Protein AF-A0A651GUP8-F1 (afdb_monomer_lite)

Sequence (307 aa):
GYVTTAQAAEVGVSRQQLSYLARTGSLQRVAQGIYRLHRFPAQRFEDVIVACLWAGDDAVASHDTALAVYDLTDAMPAVIHVSTPRHFRGQRRGIVVHTAPLGDGERTERAGVPVTTVERTITDVLARSGEELARSAAEQALAQGLVTRPRQTAPQHHPPRRDHPRQQLRHRPDPALTERCPVTTHLPDPERCPATSQPGRQAERCPASHHLASPARELRAIEDAVYDERRVQDAVLALMHLNAHADRFGWRAWKTFPWEATDGLYERGLIDDPRSKAKSVALTDEGARLAEQLFTELFEVGDAGTD

Radius of gyration: 30.64 Å; chains: 1; bounding box: 94×65×74 Å

pLDDT: mean 73.25, std 24.08, range [24.31, 96.69]

Foldseek 3Di:
DKDFQVNCVVVPHHPVNVVVCCVVQCWPCPDVRMIDGNPDDDFPPVVLQVLQVVQHPQKAFAAPRLCVLVVLDPDDDQATEIEHCDDGDDDD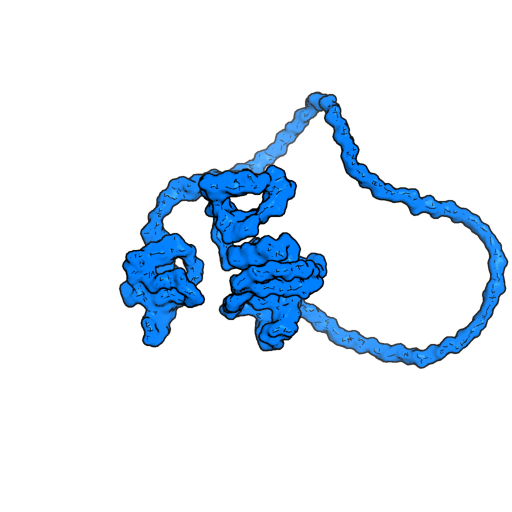PRYDYHHDHDDPQQWDAGRNGTHGQLVRRLVVNCVPVHDVSSVSSVVVCCVVVSDPPPPCPDPPPDDDDDDDDDDDDDDDDDDDDDDDDDDDDDDDDDDDDDDDDDDDDDDDDDDDDPDPPPVVVVVVVVVPDPDDLVVLLLVVLLVQLVQWDQDPVAIKGFPPDDPSSVVVCVVVVQWPDSPDPDRIIHGDPVSNVSNNVSNCVPPPDDPPDPD

Structure (mmCIF, N/CA/C/O backbone):
data_AF-A0A651GUP8-F1
#
_entry.id   AF-A0A651GUP8-F1
#
loop_
_atom_site.group_PDB
_atom_site.id
_atom_site.type_symbol
_atom_site.label_atom_id
_atom_site.label_alt_id
_atom_site.label_comp_id
_atom_site.label_asym_id
_atom_site.label_entity_id
_atom_site.label_seq_id
_atom_site.pdbx_PDB_ins_code
_atom_site.Cartn_x
_atom_site.Cartn_y
_atom_site.Cartn_z
_atom_site.occupancy
_atom_site.B_iso_or_equiv
_atom_site.auth_seq_id
_atom_site.auth_comp_id
_atom_site.auth_asym_id
_atom_site.auth_atom_id
_atom_site.pdbx_PDB_model_num
ATOM 1 N N . GLY A 1 1 ? -6.272 6.104 6.530 1.00 86.06 1 GLY A N 1
ATOM 2 C CA . GLY A 1 1 ? -7.410 5.752 7.405 1.00 86.06 1 GLY A CA 1
ATOM 3 C C . GLY A 1 1 ? -7.183 4.522 8.268 1.00 86.06 1 GLY A C 1
ATOM 4 O O . GLY A 1 1 ? -8.153 3.833 8.565 1.00 86.06 1 GLY A O 1
ATOM 5 N N . TYR A 1 2 ? -5.948 4.254 8.697 1.00 89.81 2 TYR A N 1
ATOM 6 C CA . TYR A 1 2 ? -5.607 3.131 9.572 1.00 89.81 2 TYR A CA 1
ATOM 7 C C . TYR A 1 2 ? -5.000 3.669 10.862 1.00 89.81 2 TYR A C 1
ATOM 9 O O . TYR A 1 2 ? -4.374 4.725 10.840 1.00 89.81 2 TYR A O 1
ATOM 17 N N . VAL A 1 3 ? -5.211 2.963 11.967 1.00 91.06 3 VAL A N 1
ATOM 18 C CA . VAL A 1 3 ? -4.666 3.326 13.275 1.00 91.06 3 VAL A CA 1
ATOM 19 C C . VAL A 1 3 ? -4.262 2.071 14.038 1.00 91.06 3 VAL A C 1
ATOM 21 O O . VAL A 1 3 ? -5.016 1.090 14.099 1.00 91.06 3 VAL A O 1
ATOM 24 N N . THR A 1 4 ? -3.064 2.086 14.617 1.00 92.56 4 THR A N 1
ATOM 25 C CA . THR A 1 4 ? -2.602 1.017 15.507 1.00 92.56 4 THR A CA 1
ATOM 26 C C . THR A 1 4 ? -3.001 1.294 16.953 1.00 92.56 4 THR A C 1
ATOM 28 O O . THR A 1 4 ? -3.281 2.424 17.350 1.00 92.56 4 THR A O 1
ATOM 31 N N . THR A 1 5 ? -3.003 0.263 17.800 1.00 92.44 5 THR A N 1
ATOM 32 C CA . THR A 1 5 ? -3.202 0.467 19.244 1.00 92.44 5 THR A CA 1
ATOM 33 C C . THR A 1 5 ? -2.108 1.312 19.890 1.00 92.44 5 THR A C 1
ATOM 35 O O . THR A 1 5 ? -2.370 1.890 20.938 1.00 92.44 5 THR A O 1
ATOM 38 N N . ALA A 1 6 ? -0.900 1.337 19.315 1.00 90.00 6 ALA A N 1
ATOM 39 C CA . ALA A 1 6 ? 0.204 2.153 19.814 1.00 90.00 6 ALA A CA 1
ATOM 40 C C . ALA A 1 6 ? -0.043 3.631 19.481 1.00 90.00 6 ALA A C 1
ATOM 42 O O . ALA A 1 6 ? -0.153 4.439 20.395 1.00 90.00 6 ALA A O 1
ATOM 43 N N . GLN A 1 7 ? -0.313 3.933 18.208 1.00 90.69 7 GLN A N 1
ATOM 44 C CA . GLN A 1 7 ? -0.666 5.277 17.734 1.00 90.69 7 GLN A CA 1
ATOM 45 C C . GLN A 1 7 ? -1.892 5.849 18.461 1.00 90.69 7 GLN A C 1
ATOM 47 O O . GLN A 1 7 ? -1.918 7.009 18.856 1.00 90.69 7 GLN A O 1
ATOM 52 N N . ALA A 1 8 ? -2.918 5.026 18.693 1.00 92.44 8 ALA A N 1
ATOM 53 C CA . ALA A 1 8 ? -4.086 5.440 19.465 1.00 92.44 8 ALA A CA 1
ATOM 54 C C . ALA A 1 8 ? -3.730 5.786 20.922 1.00 92.44 8 ALA A C 1
ATOM 56 O O . ALA A 1 8 ? -4.244 6.762 21.466 1.00 92.44 8 ALA A O 1
ATOM 57 N N . ALA A 1 9 ? -2.845 5.008 21.550 1.00 92.88 9 ALA A N 1
ATOM 58 C CA . ALA A 1 9 ? -2.426 5.249 22.925 1.00 92.88 9 ALA A CA 1
ATOM 59 C C . ALA A 1 9 ? -1.608 6.543 23.064 1.00 92.88 9 ALA A C 1
ATOM 61 O O . ALA A 1 9 ? -1.780 7.246 24.057 1.00 92.88 9 ALA A O 1
ATOM 62 N N . GLU A 1 10 ? -0.786 6.887 22.069 1.00 92.44 10 GLU A N 1
ATOM 63 C CA . GLU A 1 10 ? -0.016 8.142 22.029 1.00 92.44 10 GLU A CA 1
ATOM 64 C C . GLU A 1 10 ? -0.912 9.385 22.081 1.00 92.44 10 GLU A C 1
ATOM 66 O O . GLU A 1 10 ? -0.545 10.390 22.685 1.00 92.44 10 GLU A O 1
ATOM 71 N N . VAL A 1 11 ? -2.123 9.299 21.522 1.00 92.56 11 VAL A N 1
ATOM 72 C CA . VAL A 1 11 ? -3.127 10.375 21.559 1.00 92.56 11 VAL A CA 1
ATOM 73 C C . VAL A 1 11 ? -4.179 10.191 22.664 1.00 92.56 11 VAL A C 1
ATOM 75 O O . VAL A 1 11 ? -5.214 10.854 22.661 1.00 92.56 11 VAL A O 1
ATOM 78 N N . GLY A 1 12 ? -3.941 9.287 23.619 1.00 92.50 12 GLY A N 1
ATOM 79 C CA . GLY A 1 12 ? -4.805 9.077 24.786 1.00 92.50 12 GLY A CA 1
ATOM 80 C C . GLY A 1 12 ? -6.049 8.213 24.542 1.00 92.50 12 GLY A C 1
ATOM 81 O O . GLY A 1 12 ? -6.922 8.137 25.408 1.00 92.50 12 GLY A O 1
ATOM 82 N N . VAL A 1 13 ? -6.150 7.531 23.398 1.00 93.44 13 VAL A N 1
ATOM 83 C CA . VAL A 1 13 ? -7.248 6.604 23.094 1.00 93.44 13 VAL A CA 1
ATOM 84 C C . VAL A 1 13 ? -6.893 5.196 23.572 1.00 93.44 13 VAL A C 1
ATOM 86 O O . VAL A 1 13 ? -6.002 4.520 23.058 1.00 93.44 13 VAL A O 1
ATOM 89 N N . SER A 1 14 ? -7.635 4.719 24.567 1.00 93.00 14 SER A N 1
ATOM 90 C CA . SER A 1 14 ? -7.429 3.406 25.176 1.00 93.00 14 SER A CA 1
ATOM 91 C C . SER A 1 14 ? -7.870 2.244 24.275 1.00 93.00 14 SER A C 1
ATOM 93 O O . SER A 1 14 ? -8.740 2.361 23.407 1.00 93.00 14 SER A O 1
ATOM 95 N N . ARG A 1 15 ? -7.345 1.043 24.558 1.00 91.19 15 ARG A N 1
ATOM 96 C CA . ARG A 1 15 ? -7.780 -0.200 23.893 1.00 91.19 15 ARG A CA 1
ATOM 97 C C . ARG A 1 15 ? -9.270 -0.498 24.099 1.00 91.19 15 ARG A C 1
ATOM 99 O O . ARG A 1 15 ? -9.900 -1.043 23.197 1.00 91.19 15 ARG A O 1
ATOM 106 N N . GLN A 1 16 ? -9.833 -0.137 25.257 1.00 92.44 16 GLN A N 1
ATOM 107 C CA . GLN A 1 16 ? -11.270 -0.275 25.516 1.00 92.44 16 GLN A CA 1
ATOM 108 C C . GLN A 1 16 ? -12.088 0.640 24.603 1.00 92.44 16 GLN A C 1
ATOM 110 O O . GLN A 1 16 ? -13.071 0.182 24.026 1.00 92.44 16 GLN A O 1
ATOM 115 N N . GLN A 1 17 ? -11.657 1.890 24.404 1.00 92.62 17 GLN A N 1
ATOM 116 C CA . GLN A 1 17 ? -12.309 2.810 23.469 1.00 92.62 17 GLN A CA 1
ATOM 117 C C . GLN A 1 17 ? -12.218 2.309 22.025 1.00 92.62 17 GLN A C 1
ATOM 119 O O . GLN A 1 17 ? -13.231 2.301 21.336 1.00 92.62 17 GLN A O 1
ATOM 124 N N . LEU A 1 18 ? -11.061 1.807 21.577 1.00 92.56 18 LEU A N 1
ATOM 125 C CA . LEU A 1 18 ? -10.939 1.198 20.243 1.00 92.56 18 LEU A CA 1
ATOM 126 C C . LEU A 1 18 ? -11.880 0.002 20.064 1.00 92.56 18 LEU A C 1
ATOM 128 O O . LEU A 1 18 ? -12.539 -0.123 19.035 1.00 92.56 18 LEU A O 1
ATOM 132 N N . SER A 1 19 ? -11.971 -0.869 21.072 1.00 90.38 19 SER A N 1
ATOM 133 C CA . SER A 1 19 ? -12.880 -2.017 21.044 1.00 90.38 19 SER A CA 1
ATOM 134 C C . SER A 1 19 ? -14.347 -1.584 21.029 1.00 90.38 19 SER A C 1
ATOM 136 O O . SER A 1 19 ? -15.142 -2.160 20.288 1.00 90.38 19 SER A O 1
ATOM 138 N N . TYR A 1 20 ? -14.697 -0.552 21.802 1.00 91.12 20 TYR A N 1
ATOM 139 C CA . TYR A 1 20 ? -16.021 0.057 21.786 1.00 91.12 20 TYR A CA 1
ATOM 140 C C . TYR A 1 20 ? -16.357 0.608 20.396 1.00 91.12 20 TYR A C 1
ATOM 142 O O . TYR A 1 20 ? -17.367 0.209 19.829 1.00 91.12 20 TYR A O 1
ATOM 150 N N . LEU A 1 21 ? -15.476 1.431 19.818 1.00 89.62 21 LEU A N 1
ATOM 151 C CA . LEU A 1 21 ? -15.647 2.034 18.493 1.00 89.62 21 LEU A CA 1
ATOM 152 C C . LEU A 1 21 ? -15.722 0.990 17.374 1.00 89.62 21 LEU A C 1
ATOM 154 O O . LEU A 1 21 ? -16.446 1.181 16.399 1.00 89.62 21 LEU A O 1
ATOM 158 N N . ALA A 1 22 ? -14.998 -0.123 17.515 1.00 90.44 22 ALA A N 1
ATOM 159 C CA . ALA A 1 22 ? -15.090 -1.239 16.584 1.00 90.44 22 ALA A CA 1
ATOM 160 C C . ALA A 1 22 ? -16.440 -1.962 16.686 1.00 90.44 22 ALA A C 1
ATOM 162 O O . ALA A 1 22 ? -17.045 -2.309 15.677 1.00 90.44 22 ALA A O 1
ATOM 163 N N . ARG A 1 23 ? -16.945 -2.154 17.909 1.00 90.19 23 ARG A N 1
ATOM 164 C CA . ARG A 1 23 ? -18.252 -2.776 18.154 1.00 90.19 23 ARG A CA 1
ATOM 165 C C . ARG A 1 23 ? -19.419 -1.889 17.712 1.00 90.19 23 ARG A C 1
ATOM 167 O O . ARG A 1 23 ? -20.443 -2.422 17.304 1.00 90.19 23 ARG A O 1
ATOM 174 N N . THR A 1 24 ? -19.283 -0.565 17.791 1.00 88.44 24 THR A N 1
ATOM 175 C CA . THR A 1 24 ? -20.298 0.397 17.324 1.00 88.44 24 THR A CA 1
ATOM 176 C C . THR A 1 24 ? -20.182 0.731 15.834 1.00 88.44 24 THR A C 1
ATOM 178 O O . THR A 1 24 ? -20.939 1.566 15.350 1.00 88.44 24 THR A O 1
ATOM 181 N N . GLY A 1 25 ? -19.243 0.116 15.103 1.00 83.75 25 GLY A N 1
ATOM 182 C CA . GLY A 1 25 ? -19.098 0.270 13.650 1.00 83.75 25 GLY A CA 1
ATOM 183 C C . GLY A 1 25 ? -18.370 1.537 13.189 1.00 83.75 25 GLY A C 1
ATOM 184 O O . GLY A 1 25 ? -18.200 1.747 11.993 1.00 83.75 25 GLY A O 1
ATOM 185 N N . SER A 1 26 ? -17.890 2.381 14.107 1.00 87.69 26 SER A N 1
ATOM 186 C CA . SER A 1 26 ? -17.068 3.552 13.759 1.00 87.69 26 SER A CA 1
ATOM 187 C C . SER A 1 26 ? -15.672 3.144 13.270 1.00 87.69 26 SER A C 1
ATOM 189 O O . SER A 1 26 ? -15.069 3.823 12.436 1.00 87.69 26 SER A O 1
ATOM 191 N N . LEU A 1 27 ? -15.167 2.020 13.784 1.00 90.19 27 LEU A N 1
ATOM 192 C CA . LEU A 1 27 ? -13.931 1.379 13.351 1.00 90.19 27 LEU A CA 1
ATOM 193 C C . LEU A 1 27 ? -14.206 -0.046 12.869 1.00 90.19 27 LEU A C 1
ATOM 195 O O . LEU A 1 27 ? -15.118 -0.719 13.333 1.00 90.19 27 LEU A O 1
ATOM 199 N N . GLN A 1 28 ? -13.343 -0.542 11.995 1.00 89.44 28 GLN A N 1
ATOM 200 C CA . GLN A 1 28 ? -13.280 -1.942 11.607 1.00 89.44 28 GLN A CA 1
ATOM 201 C C . GLN A 1 28 ? -11.953 -2.523 12.086 1.00 89.44 28 GLN A C 1
ATOM 203 O O . GLN A 1 28 ? -10.889 -1.963 11.829 1.00 89.44 28 GLN A O 1
ATOM 208 N N . ARG A 1 29 ? -11.981 -3.663 12.779 1.00 89.12 29 ARG A N 1
ATOM 209 C CA . ARG A 1 29 ? -10.752 -4.364 13.169 1.00 89.12 29 ARG A CA 1
ATOM 210 C C . ARG A 1 29 ? -10.234 -5.181 11.984 1.00 89.12 29 ARG A C 1
ATOM 212 O O . ARG A 1 29 ? -10.871 -6.156 11.602 1.00 89.12 29 ARG A O 1
ATOM 219 N N . VAL A 1 30 ? -9.080 -4.802 11.433 1.00 87.75 30 VAL A N 1
ATOM 220 C CA . VAL A 1 30 ? -8.502 -5.432 10.225 1.00 87.75 30 VAL A CA 1
ATOM 221 C C . VAL A 1 30 ? -7.460 -6.490 10.578 1.00 87.75 30 VAL A C 1
ATOM 223 O O . VAL A 1 30 ? -7.364 -7.531 9.933 1.00 87.75 30 VAL A O 1
ATOM 226 N N . ALA A 1 31 ? -6.691 -6.256 11.640 1.00 85.00 31 ALA A N 1
ATOM 227 C CA . ALA A 1 31 ? -5.749 -7.227 12.179 1.00 85.00 31 ALA A CA 1
ATOM 228 C C . ALA A 1 31 ? -5.592 -7.036 13.692 1.00 85.00 31 ALA A C 1
ATOM 230 O O . ALA A 1 31 ? -6.217 -6.167 14.309 1.00 85.00 31 ALA A O 1
ATOM 231 N N . GLN A 1 32 ? -4.760 -7.864 14.322 1.00 84.25 32 GLN A N 1
ATOM 232 C CA . GLN A 1 32 ? -4.445 -7.687 15.733 1.00 84.25 32 GLN A CA 1
ATOM 233 C C . GLN A 1 32 ? -3.781 -6.329 15.962 1.00 84.25 32 GLN A C 1
ATOM 235 O O . GLN A 1 32 ? -2.689 -6.075 15.473 1.00 84.25 32 GLN A O 1
ATOM 240 N N . GLY A 1 33 ? -4.465 -5.471 16.718 1.00 86.94 33 GLY A N 1
ATOM 241 C CA . GLY A 1 33 ? -3.969 -4.142 17.058 1.00 86.94 33 GLY A CA 1
ATOM 242 C C . GLY A 1 33 ? -4.065 -3.111 15.932 1.00 86.94 33 GLY A C 1
ATOM 243 O O . GLY A 1 33 ? -3.571 -2.009 16.130 1.00 86.94 33 GLY A O 1
ATOM 244 N N . ILE A 1 34 ? -4.707 -3.435 14.801 1.00 91.75 34 ILE A N 1
ATOM 245 C CA . ILE A 1 34 ? -4.852 -2.544 13.640 1.00 91.75 34 ILE A CA 1
ATOM 246 C C . ILE A 1 34 ? -6.335 -2.346 13.334 1.00 91.75 34 ILE A C 1
ATOM 248 O O . ILE A 1 34 ? -7.079 -3.313 13.124 1.00 91.75 34 ILE A O 1
ATOM 252 N N . TYR A 1 35 ? -6.744 -1.084 13.275 1.00 91.69 35 TYR A N 1
ATOM 253 C CA . TYR A 1 35 ? -8.111 -0.665 13.002 1.00 91.69 35 TYR A CA 1
ATOM 254 C C . TYR A 1 35 ? -8.156 0.230 11.765 1.00 91.69 35 TYR A C 1
ATOM 256 O O . TYR A 1 35 ? -7.241 1.013 11.520 1.00 91.69 35 TYR A O 1
ATOM 264 N N . ARG A 1 36 ? -9.237 0.119 10.998 1.00 89.94 36 ARG A N 1
ATOM 265 C CA . ARG A 1 36 ? -9.570 0.972 9.858 1.00 89.94 36 ARG A CA 1
ATOM 266 C C . ARG A 1 36 ? -10.732 1.874 10.243 1.00 89.94 36 ARG A C 1
ATOM 268 O O . ARG A 1 36 ? -11.694 1.416 10.856 1.00 89.94 36 ARG A O 1
ATOM 275 N N . LEU A 1 37 ? -10.646 3.147 9.887 1.00 87.12 37 LEU A N 1
ATOM 276 C CA . LEU A 1 37 ? -11.765 4.080 9.994 1.00 87.12 37 LEU A CA 1
ATOM 277 C C . LEU A 1 37 ? -12.819 3.700 8.953 1.00 87.12 37 LEU A C 1
ATOM 279 O O . LEU A 1 37 ? -12.518 3.692 7.764 1.00 87.12 37 LEU A O 1
ATOM 283 N N . HIS A 1 38 ? -14.040 3.389 9.394 1.00 78.31 38 HIS A N 1
ATOM 284 C CA . HIS A 1 38 ? -15.074 2.836 8.512 1.00 78.31 38 HIS A CA 1
ATOM 285 C C . HIS A 1 38 ? -15.435 3.774 7.344 1.00 78.31 38 HIS A C 1
ATOM 287 O O . HIS A 1 38 ? -15.667 3.310 6.236 1.00 78.31 38 HIS A O 1
ATOM 293 N N . ARG A 1 39 ? -15.412 5.096 7.573 1.00 76.25 39 ARG A N 1
ATOM 294 C CA . ARG A 1 39 ? -15.759 6.132 6.580 1.00 76.25 39 ARG A CA 1
ATOM 295 C C . ARG A 1 39 ? -14.560 6.709 5.817 1.00 76.25 39 ARG A C 1
ATOM 297 O O . ARG A 1 39 ? -14.662 7.789 5.243 1.00 76.25 39 ARG A O 1
ATOM 304 N N . PHE A 1 40 ? -13.401 6.056 5.861 1.00 76.25 40 PHE A N 1
ATOM 305 C CA . PHE A 1 40 ? -12.219 6.539 5.150 1.00 76.25 40 PHE A CA 1
ATOM 306 C C . PHE A 1 40 ? -12.144 5.903 3.750 1.00 76.25 40 PHE A C 1
ATOM 308 O O . PHE A 1 40 ? -12.300 4.684 3.663 1.00 76.25 40 PHE A O 1
ATOM 315 N N . PRO A 1 41 ? -11.893 6.676 2.671 1.00 73.25 41 PRO A N 1
ATOM 316 C CA . PRO A 1 41 ? -11.855 6.141 1.311 1.00 73.25 41 PRO A CA 1
ATOM 317 C C . PRO A 1 41 ? -10.871 4.978 1.157 1.00 73.25 41 PRO A C 1
ATOM 319 O O . PRO A 1 41 ? -9.782 4.999 1.742 1.00 73.25 41 PRO A O 1
ATOM 322 N N . ALA A 1 42 ? -11.246 3.986 0.346 1.00 70.19 42 ALA A N 1
ATOM 323 C CA . ALA A 1 42 ? -10.358 2.884 -0.000 1.00 70.19 42 ALA A CA 1
ATOM 324 C C . ALA A 1 42 ? -9.098 3.410 -0.707 1.00 70.19 42 ALA A C 1
ATOM 326 O O . ALA A 1 42 ? -9.161 4.337 -1.515 1.00 70.19 42 ALA A O 1
ATOM 327 N N . GLN A 1 43 ? -7.949 2.814 -0.391 1.00 70.88 43 GLN A N 1
ATOM 328 C CA . GLN A 1 43 ? -6.667 3.145 -1.012 1.00 70.88 43 GLN A CA 1
ATOM 329 C C . GLN A 1 43 ? -6.158 1.967 -1.853 1.00 70.88 43 GLN A C 1
ATOM 331 O O . GLN A 1 43 ? -6.431 0.810 -1.551 1.00 70.88 43 GLN A O 1
ATOM 336 N N . ARG A 1 44 ? -5.383 2.248 -2.908 1.00 69.50 44 ARG A N 1
ATOM 337 C CA . ARG A 1 44 ? -4.875 1.218 -3.838 1.00 69.50 44 ARG A CA 1
ATOM 338 C C . ARG A 1 44 ? -4.000 0.152 -3.156 1.00 69.50 44 ARG A C 1
ATOM 340 O O . ARG A 1 44 ? -3.948 -0.974 -3.631 1.00 69.50 44 ARG A O 1
ATOM 347 N N . PHE A 1 45 ? -3.343 0.501 -2.049 1.00 81.69 45 PHE A N 1
ATOM 348 C CA . PHE A 1 45 ? -2.334 -0.323 -1.371 1.00 81.69 45 PHE A CA 1
ATOM 349 C C . PHE A 1 45 ? -2.670 -0.571 0.112 1.00 81.69 45 PHE A C 1
ATOM 351 O O . PHE A 1 45 ? -1.796 -0.535 0.980 1.00 81.69 45 PHE A O 1
ATOM 358 N N . GLU A 1 46 ? -3.952 -0.776 0.437 1.00 84.69 46 GLU A N 1
ATOM 359 C CA . GLU A 1 46 ? -4.406 -1.005 1.820 1.00 84.69 46 GLU A CA 1
ATOM 360 C C . GLU A 1 46 ? -3.732 -2.210 2.489 1.00 84.69 46 GLU A C 1
ATOM 362 O O . GLU A 1 46 ? -3.363 -2.155 3.662 1.00 84.69 46 GLU A O 1
ATOM 367 N N . ASP A 1 47 ? -3.533 -3.290 1.743 1.00 85.25 47 ASP A N 1
ATOM 368 C CA . ASP A 1 47 ? -2.841 -4.494 2.193 1.00 85.25 47 ASP A CA 1
ATOM 369 C C . ASP A 1 47 ? -1.365 -4.230 2.526 1.00 85.25 47 ASP A C 1
ATOM 371 O O . ASP A 1 47 ? -0.874 -4.713 3.551 1.00 85.25 47 ASP A O 1
ATOM 375 N N . VAL A 1 48 ? -0.683 -3.406 1.726 1.00 89.81 48 VAL A N 1
ATOM 376 C CA . VAL A 1 48 ? 0.697 -2.962 1.974 1.00 89.81 48 VAL A CA 1
ATOM 377 C C . VAL A 1 48 ? 0.777 -2.084 3.224 1.00 89.81 48 VAL A C 1
ATOM 379 O O . VAL A 1 48 ? 1.656 -2.291 4.061 1.00 89.81 48 VAL A O 1
ATOM 382 N N . ILE A 1 49 ? -0.164 -1.152 3.407 1.00 90.62 49 ILE A N 1
ATOM 383 C CA . ILE A 1 49 ? -0.239 -0.307 4.612 1.00 90.62 49 ILE A CA 1
ATOM 384 C C . ILE A 1 49 ? -0.424 -1.180 5.853 1.00 90.62 49 ILE A C 1
ATOM 386 O O . ILE A 1 49 ? 0.317 -1.055 6.828 1.00 90.62 49 ILE A O 1
ATOM 390 N N . VAL A 1 50 ? -1.375 -2.116 5.811 1.00 90.19 50 VAL A N 1
ATOM 391 C CA . VAL A 1 50 ? -1.620 -3.057 6.911 1.00 90.19 50 VAL A CA 1
ATOM 392 C C . VAL A 1 50 ? -0.392 -3.928 7.181 1.00 90.19 50 VAL A C 1
ATOM 394 O O . VAL A 1 50 ? -0.113 -4.226 8.343 1.00 90.19 50 VAL A O 1
ATOM 397 N N . ALA A 1 51 ? 0.350 -4.335 6.148 1.00 90.75 51 ALA A N 1
ATOM 398 C CA . ALA A 1 51 ? 1.582 -5.102 6.297 1.00 90.75 51 ALA A CA 1
ATOM 399 C C . ALA A 1 51 ? 2.694 -4.296 6.986 1.00 90.75 51 ALA A C 1
ATOM 401 O O . ALA A 1 51 ? 3.338 -4.828 7.891 1.00 90.75 51 ALA A O 1
ATOM 402 N N . CYS A 1 52 ? 2.876 -3.025 6.617 1.00 93.44 52 CYS A N 1
ATOM 403 C CA . CYS A 1 52 ? 3.840 -2.136 7.269 1.00 93.44 52 CYS A CA 1
ATOM 404 C C . CYS A 1 52 ? 3.464 -1.920 8.740 1.00 93.44 52 CYS A C 1
ATOM 406 O O . CYS A 1 52 ? 4.253 -2.234 9.623 1.00 93.44 52 CYS A O 1
ATOM 408 N N . LEU A 1 53 ? 2.213 -1.538 9.025 1.00 92.06 53 LEU A N 1
ATOM 409 C CA . LEU A 1 53 ? 1.730 -1.346 10.400 1.00 92.06 53 LEU A CA 1
ATOM 410 C C . LEU A 1 53 ? 1.826 -2.619 11.257 1.00 92.06 53 LEU A C 1
ATOM 412 O O . LEU A 1 53 ? 2.045 -2.548 12.464 1.00 92.06 53 LEU A O 1
ATOM 416 N N . TRP A 1 54 ? 1.658 -3.796 10.649 1.00 91.56 54 TRP A N 1
ATOM 417 C CA . TRP A 1 54 ? 1.840 -5.077 11.331 1.00 91.56 54 TRP A CA 1
ATOM 418 C C . TRP A 1 54 ? 3.310 -5.370 11.658 1.00 91.56 54 TRP A C 1
ATOM 420 O O . TRP A 1 54 ? 3.592 -5.944 12.711 1.00 91.56 54 TRP A O 1
ATOM 430 N N . ALA A 1 55 ? 4.233 -4.989 10.772 1.00 90.69 55 ALA A N 1
ATOM 431 C CA . ALA A 1 55 ? 5.671 -5.147 10.975 1.00 90.69 55 ALA A CA 1
ATOM 432 C C . ALA A 1 55 ? 6.258 -4.103 11.950 1.00 90.69 55 ALA A C 1
ATOM 434 O O . ALA A 1 55 ? 7.299 -4.355 12.558 1.00 90.69 55 ALA A O 1
ATOM 435 N N . GLY A 1 56 ? 5.568 -2.975 12.144 1.00 89.44 56 GLY A N 1
ATOM 436 C CA . GLY A 1 56 ? 5.877 -1.933 13.126 1.00 89.44 56 GLY A CA 1
ATOM 437 C C . GLY A 1 56 ? 5.885 -0.533 12.511 1.00 89.44 56 GLY A C 1
ATOM 438 O O . GLY A 1 56 ? 5.937 -0.385 11.295 1.00 89.44 56 GLY A O 1
ATOM 439 N N . ASP A 1 57 ? 5.871 0.506 13.348 1.00 85.44 57 ASP A N 1
ATOM 440 C CA . ASP A 1 57 ? 5.799 1.903 12.879 1.00 85.44 57 ASP A CA 1
ATOM 441 C C . ASP A 1 57 ? 7.043 2.341 12.073 1.00 85.44 57 ASP A C 1
ATOM 443 O O . ASP A 1 57 ? 6.980 3.254 11.252 1.00 85.44 57 ASP A O 1
ATOM 447 N N . ASP A 1 58 ? 8.171 1.644 12.249 1.00 89.31 58 ASP A N 1
ATOM 448 C CA . ASP A 1 58 ? 9.400 1.865 11.478 1.00 89.31 58 ASP A CA 1
ATOM 449 C C . ASP A 1 58 ? 9.489 1.065 10.169 1.00 89.31 58 ASP A C 1
ATOM 451 O O . ASP A 1 58 ? 10.477 1.172 9.436 1.00 89.31 58 ASP A O 1
ATOM 455 N N . ALA A 1 59 ? 8.488 0.239 9.874 1.00 93.94 59 ALA A N 1
ATOM 456 C CA . ALA A 1 59 ? 8.499 -0.629 8.713 1.00 93.94 59 ALA A CA 1
ATOM 457 C C . ALA A 1 59 ? 8.043 0.109 7.446 1.00 93.94 59 ALA A C 1
ATOM 459 O O . ALA A 1 59 ? 7.123 0.927 7.471 1.00 93.94 59 ALA A O 1
ATOM 460 N N . VAL A 1 60 ? 8.680 -0.207 6.321 1.00 96.38 60 VAL A N 1
ATOM 461 C CA . VAL A 1 60 ? 8.411 0.414 5.017 1.00 96.38 60 VAL A CA 1
ATOM 462 C C . VAL A 1 60 ? 8.247 -0.648 3.937 1.00 96.38 60 VAL A C 1
ATOM 464 O O . VAL A 1 60 ? 8.931 -1.671 3.955 1.00 96.38 60 VAL A O 1
ATOM 467 N N . ALA A 1 61 ? 7.370 -0.407 2.970 1.00 96.00 61 ALA A N 1
ATOM 468 C CA . ALA A 1 61 ? 7.293 -1.202 1.754 1.00 96.00 61 ALA A CA 1
ATOM 469 C C . ALA A 1 61 ? 8.626 -1.120 0.995 1.00 96.00 61 ALA A C 1
ATOM 471 O O . ALA A 1 61 ? 9.214 -0.043 0.884 1.00 96.00 61 ALA A O 1
ATOM 472 N N . SER A 1 62 ? 9.114 -2.251 0.491 1.00 95.69 62 SER A N 1
ATOM 473 C CA . SER A 1 62 ? 10.425 -2.335 -0.165 1.00 95.69 62 SER A CA 1
ATOM 474 C C . SER A 1 62 ? 10.430 -3.324 -1.331 1.00 95.69 62 SER A C 1
ATOM 476 O O . SER A 1 62 ? 9.431 -3.999 -1.593 1.00 95.69 62 SER A O 1
ATOM 478 N N . HIS A 1 63 ? 11.561 -3.418 -2.038 1.00 95.00 63 HIS A N 1
ATOM 479 C CA . HIS A 1 63 ? 11.770 -4.348 -3.154 1.00 95.00 63 HIS A CA 1
ATOM 480 C C . HIS A 1 63 ? 10.651 -4.257 -4.217 1.00 95.00 63 HIS A C 1
ATOM 482 O O . HIS A 1 63 ? 10.198 -3.170 -4.571 1.00 95.00 63 HIS A O 1
ATOM 488 N N . ASP A 1 64 ? 10.170 -5.404 -4.703 1.00 91.81 64 ASP A N 1
ATOM 489 C CA . ASP A 1 64 ? 9.145 -5.520 -5.741 1.00 91.81 64 ASP A CA 1
ATOM 490 C C . ASP A 1 64 ? 7.820 -4.841 -5.337 1.00 91.81 64 ASP A C 1
ATOM 492 O O . ASP A 1 64 ? 7.099 -4.321 -6.185 1.00 91.81 64 ASP A O 1
ATOM 496 N N . THR A 1 65 ? 7.502 -4.792 -4.037 1.00 93.69 65 THR A N 1
ATOM 497 C CA . THR A 1 65 ? 6.321 -4.071 -3.533 1.00 93.69 65 THR A CA 1
ATOM 498 C C . THR A 1 65 ? 6.494 -2.565 -3.653 1.00 93.69 65 THR A C 1
ATOM 500 O O . THR A 1 65 ? 5.562 -1.887 -4.072 1.00 93.69 65 THR A O 1
ATOM 503 N N . ALA A 1 66 ? 7.679 -2.037 -3.347 1.00 95.19 66 ALA A N 1
ATOM 504 C CA . ALA A 1 66 ? 7.957 -0.621 -3.557 1.00 95.19 66 ALA A CA 1
ATOM 505 C C . ALA A 1 66 ? 7.931 -0.254 -5.049 1.00 95.19 66 ALA A C 1
ATOM 507 O O . ALA A 1 66 ? 7.373 0.785 -5.393 1.00 95.19 66 ALA A O 1
ATOM 508 N N . LEU A 1 67 ? 8.420 -1.123 -5.946 1.00 93.25 67 LEU A N 1
ATOM 509 C CA . LEU A 1 67 ? 8.272 -0.905 -7.393 1.00 93.25 67 LEU A CA 1
ATOM 510 C C . LEU A 1 67 ? 6.803 -0.758 -7.803 1.00 93.25 67 LEU A C 1
ATOM 512 O O . LEU A 1 67 ? 6.473 0.158 -8.549 1.00 93.25 67 LEU A O 1
ATOM 516 N N . ALA A 1 68 ? 5.920 -1.618 -7.289 1.00 89.50 68 ALA A N 1
ATOM 517 C CA . ALA A 1 68 ? 4.490 -1.533 -7.577 1.00 89.50 68 ALA A CA 1
ATOM 518 C C . ALA A 1 68 ? 3.858 -0.245 -7.016 1.00 89.50 68 ALA A C 1
ATOM 520 O O . ALA A 1 68 ? 3.025 0.365 -7.678 1.00 89.50 68 ALA A O 1
ATOM 521 N N . VAL A 1 69 ? 4.282 0.205 -5.829 1.00 90.88 69 VAL A N 1
ATOM 522 C CA . VAL A 1 69 ? 3.823 1.473 -5.223 1.00 90.88 69 VAL A CA 1
ATOM 523 C C . VAL A 1 69 ? 4.245 2.693 -6.050 1.00 90.88 69 VAL A C 1
ATOM 525 O O . VAL A 1 69 ? 3.513 3.681 -6.103 1.00 90.88 69 VAL A O 1
ATOM 528 N N . TYR A 1 70 ? 5.403 2.631 -6.709 1.00 91.56 70 TYR A N 1
ATOM 529 C CA . TYR A 1 70 ? 5.878 3.682 -7.611 1.00 91.56 70 TYR A CA 1
ATOM 530 C C . TYR A 1 70 ? 5.377 3.551 -9.054 1.00 91.56 70 TYR A C 1
ATOM 532 O O . TYR A 1 70 ? 5.726 4.402 -9.865 1.00 91.56 70 TYR A O 1
ATOM 540 N N . ASP A 1 71 ? 4.585 2.524 -9.382 1.00 88.56 71 ASP A N 1
ATOM 541 C CA . ASP A 1 71 ? 4.217 2.191 -10.766 1.00 88.56 71 ASP A CA 1
ATOM 542 C C . ASP A 1 71 ? 5.467 2.044 -11.679 1.00 88.56 71 ASP A C 1
ATOM 544 O O . ASP A 1 71 ? 5.502 2.517 -12.816 1.00 88.56 71 ASP A O 1
ATOM 548 N N . LEU A 1 72 ? 6.511 1.385 -11.149 1.00 88.38 72 LEU A N 1
ATOM 549 C CA . LEU A 1 72 ? 7.784 1.038 -11.818 1.00 88.38 72 LEU A CA 1
ATOM 550 C C . LEU A 1 72 ? 7.878 -0.450 -12.187 1.00 88.38 72 LEU A C 1
ATOM 552 O O . LEU A 1 72 ? 8.960 -1.008 -12.383 1.00 88.38 72 LEU A O 1
ATOM 556 N N . THR A 1 73 ? 6.742 -1.134 -12.174 1.00 82.81 73 THR A N 1
ATOM 557 C CA . THR A 1 73 ? 6.610 -2.504 -12.648 1.00 82.81 73 THR A CA 1
ATOM 558 C C . THR A 1 73 ? 5.153 -2.770 -12.987 1.00 82.81 73 THR A C 1
ATOM 560 O O . THR A 1 73 ? 4.253 -2.428 -12.219 1.00 82.81 73 THR A O 1
ATOM 563 N N . ASP A 1 74 ? 4.923 -3.440 -14.112 1.00 72.12 74 ASP A N 1
ATOM 564 C CA . ASP A 1 74 ? 3.594 -3.931 -14.492 1.00 72.12 74 ASP A CA 1
ATOM 565 C C . ASP A 1 74 ? 3.247 -5.240 -13.753 1.00 72.12 74 ASP A C 1
ATOM 567 O O . ASP A 1 74 ? 2.092 -5.676 -13.670 1.00 72.12 74 ASP A O 1
ATOM 571 N N . ALA A 1 75 ? 4.260 -5.899 -13.180 1.00 68.94 75 ALA A N 1
ATOM 572 C CA . ALA A 1 75 ? 4.099 -7.144 -12.454 1.00 68.94 75 ALA A CA 1
ATOM 573 C C . ALA A 1 75 ? 3.737 -6.881 -10.987 1.00 68.94 75 ALA A C 1
ATOM 575 O O . ALA A 1 75 ? 4.588 -6.550 -10.166 1.00 68.94 75 ALA A O 1
ATOM 576 N N . MET A 1 76 ? 2.470 -7.122 -10.632 1.00 62.53 76 MET A N 1
ATOM 577 C CA . MET A 1 76 ? 2.071 -7.186 -9.221 1.00 62.53 76 MET A CA 1
ATOM 578 C C . MET A 1 76 ? 2.835 -8.317 -8.505 1.00 62.53 76 MET A C 1
ATOM 580 O O . MET A 1 76 ? 2.724 -9.470 -8.952 1.00 62.53 76 MET A O 1
ATOM 584 N N . PRO A 1 77 ? 3.565 -8.035 -7.412 1.00 72.00 77 PRO A N 1
ATOM 585 C CA . PRO A 1 77 ? 4.336 -9.043 -6.699 1.00 72.00 77 PRO A CA 1
ATOM 586 C C . PRO A 1 77 ? 3.423 -10.073 -6.022 1.00 72.00 77 PRO A C 1
ATOM 588 O O . PRO A 1 77 ? 2.357 -9.751 -5.502 1.00 72.00 77 PRO A O 1
ATOM 591 N N . ALA A 1 78 ? 3.848 -11.339 -6.014 1.00 74.81 78 ALA A N 1
ATOM 592 C CA . ALA A 1 78 ? 3.078 -12.440 -5.422 1.00 74.81 78 ALA A CA 1
ATOM 593 C C . ALA A 1 78 ? 3.043 -12.410 -3.880 1.00 74.81 78 ALA A C 1
ATOM 595 O O . ALA A 1 78 ? 2.238 -13.110 -3.261 1.00 74.81 78 ALA A O 1
ATOM 596 N N . VAL A 1 79 ? 3.941 -11.637 -3.266 1.00 84.81 79 VAL A N 1
ATOM 597 C CA . VAL A 1 79 ? 4.054 -11.426 -1.821 1.00 84.81 79 VAL A CA 1
ATOM 598 C C . VAL A 1 79 ? 4.358 -9.956 -1.540 1.00 84.81 79 VAL A C 1
ATOM 600 O O . VAL A 1 79 ? 4.962 -9.271 -2.362 1.00 84.81 79 VAL A O 1
ATOM 603 N N . ILE A 1 80 ? 3.962 -9.483 -0.362 1.00 90.25 80 ILE A N 1
ATOM 604 C CA . ILE A 1 80 ? 4.245 -8.128 0.106 1.00 90.25 80 ILE A CA 1
ATOM 605 C C . ILE A 1 80 ? 5.616 -8.123 0.784 1.00 90.25 80 ILE A C 1
ATOM 607 O O . ILE A 1 80 ? 5.839 -8.851 1.753 1.00 90.25 80 ILE A O 1
ATOM 611 N N . HIS A 1 81 ? 6.526 -7.297 0.287 1.00 93.75 81 HIS A N 1
ATOM 612 C CA . HIS A 1 81 ? 7.852 -7.079 0.844 1.00 93.75 81 HIS A CA 1
ATOM 613 C C . HIS A 1 81 ? 7.866 -5.836 1.727 1.00 93.75 81 HIS A C 1
ATOM 615 O O . HIS A 1 81 ? 7.499 -4.741 1.299 1.00 93.75 81 HIS A O 1
ATOM 621 N N . VAL A 1 82 ? 8.317 -6.022 2.965 1.00 95.62 82 VAL A N 1
ATOM 622 C CA . VAL A 1 82 ? 8.440 -4.957 3.959 1.00 95.62 82 VAL A CA 1
ATOM 623 C C . VAL A 1 82 ? 9.849 -4.993 4.535 1.00 95.62 82 VAL A C 1
ATOM 625 O O . VAL A 1 82 ? 10.316 -6.055 4.932 1.00 95.62 82 VAL A O 1
ATOM 628 N N . SER A 1 83 ? 10.526 -3.853 4.608 1.00 96.25 83 SER A N 1
ATOM 629 C CA . SER A 1 83 ? 11.808 -3.705 5.298 1.00 96.25 83 SER A CA 1
ATOM 630 C C . SER A 1 83 ? 11.613 -3.047 6.660 1.00 96.25 83 SER A C 1
ATOM 632 O O . SER A 1 83 ? 10.853 -2.092 6.797 1.00 96.25 83 SER A O 1
ATOM 634 N N . THR A 1 84 ? 12.326 -3.542 7.667 1.00 94.25 84 THR A N 1
ATOM 635 C CA . THR A 1 84 ? 12.382 -2.980 9.023 1.00 94.25 84 THR A CA 1
ATOM 636 C C . THR A 1 84 ? 13.840 -2.762 9.440 1.00 94.25 84 THR A C 1
ATOM 638 O O . THR A 1 84 ? 14.682 -3.629 9.177 1.00 94.25 84 THR A O 1
ATOM 641 N N . PRO A 1 85 ? 14.161 -1.651 10.132 1.00 87.94 85 PRO A N 1
ATOM 642 C CA . PRO A 1 85 ? 15.506 -1.402 10.648 1.00 87.94 85 PRO A CA 1
ATOM 643 C C . PRO A 1 85 ? 15.875 -2.316 11.821 1.00 87.94 85 PRO A C 1
ATOM 645 O O . PRO A 1 85 ? 17.054 -2.545 12.088 1.00 87.94 85 PRO A O 1
ATOM 648 N N . ARG A 1 86 ? 14.882 -2.849 12.543 1.00 86.81 86 ARG A N 1
ATOM 649 C CA . ARG A 1 86 ? 15.086 -3.724 13.704 1.00 86.81 86 ARG A CA 1
ATOM 650 C C . ARG A 1 86 ? 14.597 -5.129 13.403 1.00 86.81 86 ARG A C 1
ATOM 652 O O . ARG A 1 86 ? 13.617 -5.312 12.684 1.00 86.81 86 ARG A O 1
ATOM 659 N N . HIS A 1 87 ? 15.253 -6.116 14.008 1.00 84.62 87 HIS A N 1
ATOM 660 C CA . HIS A 1 87 ? 14.871 -7.514 13.853 1.00 84.62 87 HIS A CA 1
ATOM 661 C C . HIS A 1 87 ? 13.406 -7.727 14.259 1.00 84.62 87 HIS A C 1
ATOM 663 O O . HIS A 1 87 ? 13.025 -7.500 15.409 1.00 84.62 87 HIS A O 1
ATOM 669 N N . PHE A 1 88 ? 12.609 -8.258 13.338 1.00 87.00 88 PHE A N 1
ATOM 670 C CA . PHE A 1 88 ? 11.203 -8.582 13.550 1.00 87.00 88 PHE A CA 1
ATOM 671 C C . PHE A 1 88 ? 11.002 -10.101 13.567 1.00 87.00 88 PHE A C 1
ATOM 673 O O . PHE A 1 88 ? 11.584 -10.823 12.765 1.00 87.00 88 PHE A O 1
ATOM 680 N N . ARG A 1 89 ? 10.219 -10.607 14.528 1.00 86.31 89 ARG A N 1
ATOM 681 C CA . ARG A 1 89 ? 10.008 -12.057 14.733 1.00 86.31 89 ARG A CA 1
ATOM 682 C C . ARG A 1 89 ? 8.642 -12.560 14.261 1.00 86.31 89 ARG A C 1
ATOM 684 O O . ARG A 1 89 ? 8.376 -13.753 14.357 1.00 86.31 89 ARG A O 1
ATOM 691 N N . GLY A 1 90 ? 7.760 -11.674 13.803 1.00 84.50 90 GLY A N 1
ATOM 692 C CA . GLY A 1 90 ? 6.434 -12.066 13.338 1.00 84.50 90 GLY A CA 1
ATOM 693 C C . GLY A 1 90 ? 6.485 -12.735 11.966 1.00 84.50 90 GLY A C 1
ATOM 694 O O . GLY A 1 90 ? 7.287 -12.373 11.108 1.00 84.50 90 GLY A O 1
ATOM 695 N N . GLN A 1 91 ? 5.582 -13.687 11.745 1.00 84.94 91 GLN A N 1
ATOM 696 C CA . GLN A 1 91 ? 5.387 -14.325 10.449 1.00 84.94 91 GLN A CA 1
ATOM 697 C C . GLN A 1 91 ? 3.917 -14.233 10.052 1.00 84.94 91 GLN A C 1
ATOM 699 O O . GLN A 1 91 ? 3.021 -14.478 10.861 1.00 84.94 91 GLN A O 1
ATOM 704 N N . ARG A 1 92 ? 3.666 -13.896 8.788 1.00 82.56 92 ARG A N 1
ATOM 705 C CA . ARG A 1 92 ? 2.326 -13.870 8.207 1.00 82.56 92 ARG A CA 1
ATOM 706 C C . ARG A 1 92 ? 2.409 -14.328 6.761 1.00 82.56 92 ARG A C 1
ATOM 708 O O . ARG A 1 92 ? 3.290 -13.912 6.016 1.00 82.56 92 ARG A O 1
ATOM 715 N N . ARG A 1 93 ? 1.501 -15.219 6.362 1.00 81.12 93 ARG A N 1
ATOM 716 C CA . ARG A 1 93 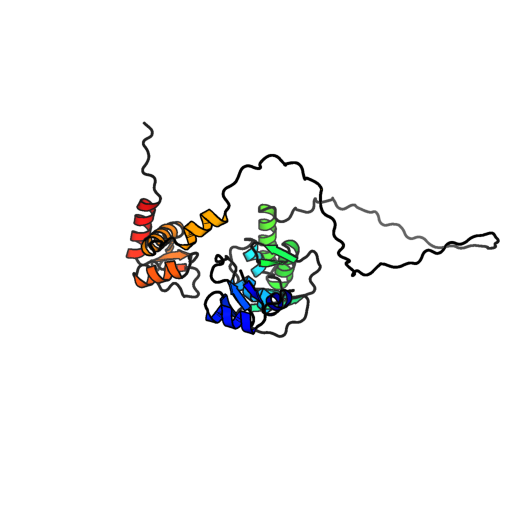? 1.458 -15.730 4.988 1.00 81.12 93 ARG A CA 1
ATOM 717 C C . ARG A 1 93 ? 1.271 -14.568 4.011 1.00 81.12 93 ARG A C 1
ATOM 719 O O . ARG A 1 93 ? 0.396 -13.735 4.223 1.00 81.12 93 ARG A O 1
ATOM 726 N N . GLY A 1 94 ? 2.065 -14.556 2.943 1.00 83.00 94 GLY A N 1
ATOM 727 C CA . GLY A 1 94 ? 2.012 -13.516 1.914 1.00 83.00 94 GLY A CA 1
ATOM 728 C C . GLY A 1 94 ? 2.784 -12.242 2.256 1.00 83.00 94 GLY A C 1
ATOM 729 O O . GLY A 1 94 ? 2.782 -11.333 1.438 1.00 83.00 94 GLY A O 1
ATOM 730 N N . ILE A 1 95 ? 3.459 -12.176 3.412 1.00 88.50 95 ILE A N 1
ATOM 731 C CA . ILE A 1 95 ? 4.326 -11.055 3.790 1.00 88.50 95 ILE A CA 1
ATOM 732 C C . ILE A 1 95 ? 5.738 -11.581 4.045 1.00 88.50 95 ILE A C 1
ATOM 734 O O . ILE A 1 95 ? 5.932 -12.529 4.809 1.00 88.50 95 ILE A O 1
ATOM 738 N N . VAL A 1 96 ? 6.721 -10.948 3.416 1.00 90.12 96 VAL A N 1
ATOM 739 C CA . VAL A 1 96 ? 8.146 -11.188 3.638 1.00 90.12 96 VAL A CA 1
ATOM 740 C C . VAL A 1 96 ? 8.730 -9.949 4.297 1.00 90.12 96 VAL A C 1
ATOM 742 O O . VAL A 1 96 ? 8.712 -8.865 3.715 1.00 90.12 96 VAL A O 1
ATOM 745 N N . VAL A 1 97 ? 9.245 -10.127 5.512 1.00 94.38 97 VAL A N 1
ATOM 746 C CA . VAL A 1 97 ? 9.875 -9.052 6.279 1.00 94.38 97 VAL A CA 1
ATOM 747 C C . VAL A 1 97 ? 11.388 -9.170 6.164 1.00 94.38 97 VAL A C 1
ATOM 749 O O . VAL A 1 97 ? 11.971 -10.186 6.540 1.00 94.38 97 VAL A O 1
ATOM 752 N N . HIS A 1 98 ? 12.018 -8.116 5.665 1.00 94.00 98 HIS A N 1
ATOM 753 C CA . HIS A 1 98 ? 13.460 -7.975 5.544 1.00 94.00 98 HIS A CA 1
ATOM 754 C C . HIS A 1 98 ? 13.986 -7.140 6.703 1.00 94.00 98 HIS A C 1
ATOM 756 O O . HIS A 1 98 ? 13.427 -6.095 7.025 1.00 94.00 98 HIS A O 1
ATOM 762 N N . THR A 1 99 ? 15.074 -7.581 7.328 1.00 92.44 99 THR A N 1
ATOM 763 C CA . THR A 1 99 ? 15.782 -6.756 8.315 1.00 92.44 99 THR A CA 1
ATOM 764 C C . THR A 1 99 ? 16.977 -6.118 7.629 1.00 92.44 99 THR A C 1
ATOM 766 O O . THR A 1 99 ? 17.907 -6.822 7.242 1.00 92.44 99 THR A O 1
ATOM 769 N N . ALA A 1 100 ? 16.947 -4.799 7.467 1.00 86.56 100 ALA A N 1
ATOM 770 C CA . ALA A 1 100 ? 18.028 -4.050 6.844 1.00 86.56 100 ALA A CA 1
ATOM 771 C C . ALA A 1 100 ? 18.135 -2.663 7.484 1.00 86.56 100 ALA A C 1
ATOM 773 O O . ALA A 1 100 ? 17.100 -2.051 7.747 1.00 86.56 100 ALA A O 1
ATOM 774 N N . PRO A 1 101 ? 19.351 -2.140 7.717 1.00 85.88 101 PRO A N 1
ATOM 775 C CA . PRO A 1 101 ? 19.502 -0.757 8.137 1.00 85.88 101 PRO A CA 1
ATOM 776 C C . PRO A 1 101 ? 18.929 0.162 7.048 1.00 85.88 101 PRO A C 1
ATOM 778 O O . PRO A 1 101 ? 19.242 0.013 5.862 1.00 85.88 101 PRO A O 1
ATOM 781 N N . LEU A 1 102 ? 18.060 1.075 7.476 1.00 84.88 102 LEU A N 1
ATOM 782 C CA . LEU A 1 102 ? 17.464 2.123 6.656 1.00 84.88 102 LEU A CA 1
ATOM 783 C C . LEU A 1 102 ? 17.909 3.459 7.247 1.00 84.88 102 LEU A C 1
ATOM 785 O O . LEU A 1 102 ? 17.630 3.728 8.416 1.00 84.88 102 LEU A O 1
ATOM 789 N N . GLY A 1 103 ? 18.633 4.255 6.468 1.00 79.62 103 GLY A N 1
ATOM 790 C CA . GLY A 1 103 ? 19.018 5.611 6.843 1.00 79.62 103 GLY A CA 1
ATOM 791 C C . GLY A 1 103 ? 17.844 6.588 6.757 1.00 79.62 103 GLY A C 1
ATOM 792 O O . GLY A 1 103 ? 16.858 6.340 6.059 1.00 79.62 103 GLY A O 1
ATOM 793 N N . ASP A 1 104 ? 17.977 7.740 7.417 1.00 72.25 104 ASP A N 1
ATOM 794 C CA . ASP A 1 104 ? 16.917 8.758 7.528 1.00 72.25 104 ASP A CA 1
ATOM 795 C C . ASP A 1 104 ? 16.469 9.351 6.174 1.00 72.25 104 ASP A C 1
ATOM 797 O O . ASP A 1 104 ? 15.388 9.922 6.075 1.00 72.25 104 ASP A O 1
ATOM 801 N N . GLY A 1 105 ? 17.267 9.182 5.112 1.00 85.94 105 GLY A N 1
ATOM 802 C CA . GLY A 1 105 ? 16.941 9.607 3.743 1.00 85.94 105 GLY A CA 1
ATOM 803 C C . GLY A 1 105 ? 16.442 8.496 2.816 1.00 85.94 105 GLY A C 1
ATOM 804 O O . GLY A 1 105 ? 16.145 8.766 1.659 1.00 85.94 105 GLY A O 1
ATOM 805 N N . GLU A 1 106 ? 16.361 7.248 3.282 1.00 90.38 106 GLU A N 1
ATOM 806 C CA . GLU A 1 106 ? 15.967 6.097 2.454 1.00 90.38 106 GLU A CA 1
ATOM 807 C C . GLU A 1 106 ? 14.485 5.737 2.607 1.00 90.38 106 GLU A C 1
ATOM 809 O O . GLU A 1 106 ? 14.016 4.771 2.006 1.00 90.38 106 GLU A O 1
ATOM 814 N N . ARG A 1 107 ? 13.743 6.514 3.401 1.00 93.12 107 ARG A N 1
ATOM 815 C CA . ARG A 1 107 ? 12.320 6.328 3.698 1.00 93.12 107 ARG A CA 1
ATOM 816 C C . ARG A 1 107 ? 11.533 7.525 3.177 1.00 93.12 107 ARG A C 1
ATOM 818 O O . ARG A 1 107 ? 11.945 8.670 3.332 1.00 93.12 107 ARG A O 1
ATOM 825 N N . THR A 1 108 ? 10.381 7.266 2.579 1.00 93.12 108 THR A N 1
ATOM 826 C CA . THR A 1 108 ? 9.443 8.299 2.139 1.00 93.12 108 THR A CA 1
ATOM 827 C C . THR A 1 108 ? 8.009 7.783 2.237 1.00 93.12 108 THR A C 1
ATOM 829 O O . THR A 1 108 ? 7.775 6.634 2.613 1.00 93.12 108 THR A O 1
ATOM 832 N N . GLU A 1 109 ? 7.037 8.630 1.920 1.00 92.44 109 GLU A N 1
ATOM 833 C CA . GLU A 1 109 ? 5.630 8.254 1.856 1.00 92.44 109 GLU A CA 1
ATOM 834 C C . GLU A 1 109 ? 5.097 8.501 0.445 1.00 92.44 109 GLU A C 1
ATOM 836 O O . GLU A 1 109 ? 5.294 9.570 -0.140 1.00 92.44 109 GLU A O 1
ATOM 841 N N . ARG A 1 110 ? 4.405 7.506 -0.115 1.00 88.31 110 ARG A N 1
ATOM 842 C CA . ARG A 1 110 ? 3.773 7.604 -1.432 1.00 88.31 110 ARG A CA 1
ATOM 843 C C . ARG A 1 110 ? 2.338 7.115 -1.338 1.00 88.31 110 ARG A C 1
ATOM 845 O O . ARG A 1 110 ? 2.100 5.973 -0.971 1.00 88.31 110 ARG A O 1
ATOM 852 N N . ALA A 1 111 ? 1.380 7.988 -1.653 1.00 81.31 111 ALA A N 1
ATOM 853 C CA . ALA A 1 111 ? -0.053 7.681 -1.579 1.00 81.31 111 ALA A CA 1
ATOM 854 C C . ALA A 1 111 ? -0.498 7.088 -0.218 1.00 81.31 111 ALA A C 1
ATOM 856 O O . ALA A 1 111 ? -1.352 6.207 -0.177 1.00 81.31 111 ALA A O 1
ATOM 857 N N . GLY A 1 112 ? 0.093 7.552 0.893 1.00 86.06 112 GLY A N 1
ATOM 858 C CA . GLY A 1 112 ? -0.181 7.041 2.243 1.00 86.06 112 GLY A CA 1
ATOM 859 C C . GLY A 1 112 ? 0.554 5.745 2.611 1.00 86.06 112 GLY A C 1
ATOM 860 O O . GLY A 1 112 ? 0.356 5.228 3.710 1.00 86.06 112 GLY A O 1
ATOM 861 N N . VAL A 1 113 ? 1.392 5.212 1.716 1.00 91.25 113 VAL A N 1
ATOM 862 C CA . VAL A 1 113 ? 2.221 4.027 1.960 1.00 91.25 113 VAL A CA 1
ATOM 863 C C . VAL A 1 113 ? 3.619 4.463 2.407 1.00 91.25 113 VAL A C 1
ATOM 865 O O . VAL A 1 113 ? 4.300 5.150 1.637 1.00 91.25 113 VAL A O 1
ATOM 868 N N . PRO A 1 114 ? 4.094 4.050 3.596 1.00 94.38 114 PRO A N 1
ATOM 869 C CA . PRO A 1 114 ? 5.497 4.204 3.957 1.00 94.38 114 PRO A CA 1
ATOM 870 C C . PRO A 1 114 ? 6.339 3.277 3.071 1.00 94.38 114 PRO A C 1
ATOM 872 O O . PRO A 1 114 ? 6.097 2.072 3.027 1.00 94.38 114 PRO A O 1
ATOM 875 N N . VAL A 1 115 ? 7.309 3.823 2.342 1.00 96.06 115 VAL A N 1
ATOM 876 C CA . VAL A 1 115 ? 8.040 3.114 1.278 1.00 96.06 115 VAL A CA 1
ATOM 877 C C . VAL A 1 115 ? 9.515 3.525 1.244 1.00 96.06 115 VAL A C 1
ATOM 879 O O . VAL A 1 115 ? 9.874 4.627 1.663 1.00 96.06 115 VAL A O 1
ATOM 882 N N . THR A 1 116 ? 10.397 2.638 0.779 1.00 96.69 116 THR A N 1
ATOM 883 C CA . THR A 1 116 ? 11.799 2.984 0.499 1.00 96.69 116 THR A CA 1
ATOM 884 C C . THR A 1 116 ? 11.906 3.981 -0.650 1.00 96.69 116 THR A C 1
ATOM 886 O O . THR A 1 116 ? 11.107 3.915 -1.575 1.00 96.69 116 THR A O 1
ATOM 889 N N . THR A 1 117 ? 12.911 4.864 -0.660 1.00 95.38 117 THR A N 1
ATOM 890 C CA . THR A 1 117 ? 13.161 5.735 -1.825 1.00 95.38 117 THR A CA 1
ATOM 891 C C . THR A 1 117 ? 13.383 4.921 -3.098 1.00 95.38 117 THR A C 1
ATOM 893 O O . THR A 1 117 ? 13.739 3.742 -3.052 1.00 95.38 117 THR A O 1
ATOM 896 N N . VAL A 1 118 ? 13.190 5.542 -4.263 1.00 95.12 118 VAL A N 1
ATOM 897 C CA . VAL A 1 118 ? 13.362 4.871 -5.562 1.00 95.12 118 VAL A CA 1
ATOM 898 C C . VAL A 1 118 ? 14.772 4.288 -5.714 1.00 95.12 118 VAL A C 1
ATOM 900 O O . VAL A 1 118 ? 14.923 3.133 -6.100 1.00 95.12 118 VAL A O 1
ATOM 903 N N . GLU A 1 119 ? 15.802 5.043 -5.331 1.00 93.06 119 GLU A N 1
ATOM 904 C CA . GLU A 1 119 ? 17.211 4.622 -5.385 1.00 93.06 119 GLU A CA 1
ATOM 905 C C . GLU A 1 119 ? 17.474 3.399 -4.498 1.00 93.06 119 GLU A C 1
ATOM 907 O O . GLU A 1 119 ? 18.085 2.415 -4.931 1.00 93.06 119 GLU A O 1
ATOM 912 N N . ARG A 1 120 ? 16.950 3.431 -3.266 1.00 95.00 120 ARG A N 1
ATOM 913 C CA . ARG A 1 120 ? 17.043 2.301 -2.344 1.00 95.00 120 ARG A CA 1
ATOM 914 C C . ARG A 1 120 ? 16.279 1.090 -2.873 1.00 95.00 120 ARG A C 1
ATOM 916 O O . ARG A 1 120 ? 16.802 -0.018 -2.854 1.00 95.00 120 ARG A O 1
ATOM 923 N N . THR A 1 121 ? 15.081 1.307 -3.406 1.00 95.38 121 THR A N 1
ATOM 924 C CA . THR A 1 121 ? 14.233 0.258 -3.981 1.00 95.38 121 THR A CA 1
ATOM 925 C C . THR A 1 121 ? 14.942 -0.465 -5.122 1.00 95.38 121 THR A C 1
ATOM 927 O O . THR A 1 121 ? 15.001 -1.690 -5.118 1.00 95.38 121 THR A O 1
ATOM 930 N N . ILE A 1 122 ? 15.531 0.271 -6.069 1.00 94.38 122 ILE A N 1
ATOM 931 C CA . ILE A 1 122 ? 16.278 -0.314 -7.193 1.00 94.38 122 ILE A CA 1
ATOM 932 C C . ILE A 1 122 ? 17.477 -1.123 -6.681 1.00 94.38 122 ILE A C 1
ATOM 934 O O . ILE A 1 122 ? 17.728 -2.220 -7.175 1.00 94.38 122 ILE A O 1
ATOM 938 N N . THR A 1 123 ? 18.183 -0.621 -5.662 1.00 94.12 123 THR A N 1
ATOM 939 C CA . THR A 1 123 ? 19.319 -1.321 -5.037 1.00 94.12 123 THR A CA 1
ATOM 940 C C . THR A 1 123 ? 18.886 -2.637 -4.381 1.00 94.12 123 THR A C 1
ATOM 942 O O . THR A 1 123 ? 19.502 -3.679 -4.610 1.00 94.12 123 THR A O 1
ATOM 945 N N . ASP A 1 124 ? 17.797 -2.612 -3.613 1.00 93.69 124 ASP A N 1
ATOM 946 C CA . ASP A 1 124 ? 17.231 -3.789 -2.947 1.00 93.69 124 ASP A CA 1
ATOM 947 C C . ASP A 1 124 ? 16.740 -4.836 -3.973 1.00 93.69 124 ASP A C 1
ATOM 949 O O . ASP A 1 124 ? 16.966 -6.039 -3.817 1.00 93.69 124 ASP A O 1
ATOM 953 N N . VAL A 1 125 ? 16.108 -4.392 -5.066 1.00 93.31 125 VAL A N 1
ATOM 954 C CA . VAL A 1 125 ? 15.659 -5.260 -6.172 1.00 93.31 125 VAL A CA 1
ATOM 955 C C . VAL A 1 125 ? 16.846 -5.875 -6.907 1.00 93.31 125 VAL A C 1
ATOM 957 O O . VAL A 1 125 ? 16.828 -7.077 -7.172 1.00 93.31 125 VAL A O 1
ATOM 960 N N . LEU A 1 126 ? 17.894 -5.098 -7.190 1.00 93.56 126 LEU A N 1
ATOM 961 C CA . LEU A 1 126 ? 19.114 -5.596 -7.829 1.00 93.56 126 LEU A CA 1
ATOM 962 C C . LEU A 1 126 ? 19.749 -6.720 -7.005 1.00 93.56 126 LEU A C 1
ATOM 964 O O . LEU A 1 126 ? 20.152 -7.740 -7.559 1.00 93.56 126 LEU A O 1
ATOM 968 N N . ALA A 1 127 ? 19.795 -6.553 -5.682 1.00 90.38 127 ALA A N 1
ATOM 969 C CA . ALA A 1 127 ? 20.375 -7.538 -4.779 1.00 90.38 127 ALA A CA 1
ATOM 970 C C . ALA A 1 127 ? 19.546 -8.832 -4.661 1.00 90.38 127 ALA A C 1
ATOM 972 O O . ALA A 1 127 ? 20.113 -9.889 -4.382 1.00 90.38 127 ALA A O 1
ATOM 973 N N . ARG A 1 128 ? 18.217 -8.768 -4.841 1.00 88.88 128 ARG A N 1
ATOM 974 C CA . ARG A 1 128 ? 17.307 -9.888 -4.532 1.00 88.88 128 ARG A CA 1
ATOM 975 C C . ARG A 1 128 ? 16.611 -10.506 -5.741 1.00 88.88 128 ARG A C 1
ATOM 977 O O . ARG A 1 128 ? 16.530 -11.728 -5.838 1.00 88.88 128 ARG A O 1
ATOM 984 N N . SER A 1 129 ? 16.028 -9.668 -6.588 1.00 84.19 129 SER A N 1
ATOM 985 C CA . SER A 1 129 ? 15.083 -10.062 -7.638 1.00 84.19 129 SER A CA 1
ATOM 986 C C . SER A 1 129 ? 15.741 -10.110 -9.021 1.00 84.19 129 SER A C 1
ATOM 988 O O . SER A 1 129 ? 15.227 -10.783 -9.912 1.00 84.19 129 SER A O 1
ATOM 990 N N . GLY A 1 130 ? 16.898 -9.460 -9.184 1.00 88.94 130 GLY A N 1
ATOM 991 C CA . GLY A 1 130 ? 17.771 -9.599 -10.348 1.00 88.94 130 GLY A CA 1
ATOM 992 C C . GLY A 1 130 ? 18.006 -8.301 -11.121 1.00 88.94 130 GLY A C 1
ATOM 993 O O . GLY A 1 130 ? 17.274 -7.318 -10.997 1.00 88.94 130 GLY A O 1
ATOM 994 N N . GLU A 1 131 ? 19.052 -8.320 -11.948 1.00 90.81 131 GLU A N 1
ATOM 995 C CA . GLU A 1 131 ? 19.545 -7.152 -12.686 1.00 90.81 131 GLU A CA 1
ATOM 996 C C . GLU A 1 131 ? 18.557 -6.638 -13.735 1.00 90.81 131 GLU A C 1
ATOM 998 O O . GLU A 1 131 ? 18.384 -5.431 -13.876 1.00 90.81 131 GLU A O 1
ATOM 1003 N N . GLU A 1 132 ? 17.865 -7.531 -14.442 1.00 88.50 132 GLU A N 1
ATOM 1004 C CA . GLU A 1 132 ? 16.939 -7.141 -15.507 1.00 88.50 132 GLU A CA 1
ATOM 1005 C C . GLU A 1 132 ? 15.761 -6.314 -14.978 1.00 88.50 132 GLU A C 1
ATOM 1007 O O . GLU A 1 132 ? 15.461 -5.248 -15.519 1.00 88.50 132 GLU A O 1
ATOM 1012 N N . LEU A 1 133 ? 15.141 -6.767 -13.883 1.00 86.62 133 LEU A N 1
ATOM 1013 C CA . LEU A 1 133 ? 14.035 -6.055 -13.245 1.00 86.62 133 LEU A CA 1
ATOM 1014 C C . LEU A 1 133 ? 14.502 -4.714 -12.666 1.00 86.62 133 LEU A C 1
ATOM 1016 O O . LEU A 1 133 ? 13.839 -3.698 -12.863 1.00 86.62 133 LEU A O 1
ATOM 1020 N N . ALA A 1 134 ? 15.663 -4.691 -12.003 1.00 90.88 134 ALA A N 1
ATOM 1021 C CA . ALA A 1 134 ? 16.239 -3.461 -11.466 1.00 90.88 134 ALA A CA 1
ATOM 1022 C C . ALA A 1 134 ? 16.560 -2.440 -12.571 1.00 90.88 134 ALA A C 1
ATOM 1024 O O . ALA A 1 134 ? 16.260 -1.255 -12.424 1.00 90.88 134 ALA A O 1
ATOM 1025 N N . ARG A 1 135 ? 17.121 -2.897 -13.698 1.00 90.00 135 ARG A N 1
ATOM 1026 C CA . ARG A 1 135 ? 17.413 -2.057 -14.866 1.00 90.00 135 ARG A CA 1
ATOM 1027 C C . ARG A 1 135 ? 16.133 -1.485 -15.474 1.00 90.00 135 ARG A C 1
ATOM 1029 O O . ARG A 1 135 ? 16.066 -0.278 -15.688 1.00 90.00 135 ARG A O 1
ATOM 1036 N N . SER A 1 136 ? 15.119 -2.321 -15.704 1.00 89.62 136 SER A N 1
ATOM 1037 C CA . SER A 1 136 ? 13.820 -1.880 -16.235 1.00 89.62 136 SER A CA 1
ATOM 1038 C C . SER A 1 136 ? 13.163 -0.838 -15.324 1.00 89.62 136 SER A C 1
ATOM 1040 O O . SER A 1 136 ? 12.716 0.207 -15.793 1.00 89.62 136 SER A O 1
ATOM 1042 N N . ALA A 1 137 ? 13.163 -1.082 -14.012 1.00 90.31 137 ALA A N 1
ATOM 1043 C CA . ALA A 1 137 ? 12.639 -0.139 -13.030 1.00 90.31 137 ALA A CA 1
ATOM 1044 C C . ALA A 1 137 ? 13.406 1.193 -13.036 1.00 90.31 137 ALA A C 1
ATOM 1046 O O . ALA A 1 137 ? 12.797 2.258 -12.963 1.00 90.31 137 ALA A O 1
ATOM 1047 N N . ALA A 1 138 ? 14.737 1.159 -13.159 1.00 90.00 138 ALA A N 1
ATOM 1048 C CA . ALA A 1 138 ? 15.556 2.366 -13.246 1.00 90.00 138 ALA A CA 1
ATOM 1049 C C . ALA A 1 138 ? 15.264 3.179 -14.519 1.00 90.00 138 ALA A C 1
ATOM 1051 O O . ALA A 1 138 ? 15.160 4.405 -14.460 1.00 90.00 138 ALA A O 1
ATOM 1052 N N . GLU A 1 139 ? 15.104 2.512 -15.663 1.00 87.69 139 GLU A N 1
ATOM 1053 C CA . GLU A 1 139 ? 14.722 3.150 -16.928 1.00 87.69 139 GLU A CA 1
ATOM 1054 C C . GLU A 1 139 ? 13.353 3.833 -16.820 1.00 87.69 139 GLU A C 1
ATOM 1056 O O . GLU A 1 139 ? 13.218 5.000 -17.195 1.00 87.69 139 GLU A O 1
ATOM 1061 N N . GLN A 1 140 ? 12.362 3.154 -16.236 1.00 89.56 140 GLN A N 1
ATOM 1062 C CA . GLN A 1 140 ? 11.035 3.722 -15.992 1.00 89.56 140 GLN A CA 1
ATOM 1063 C C . GLN A 1 140 ? 11.078 4.891 -15.003 1.00 89.56 140 GLN A C 1
ATOM 1065 O O . GLN A 1 140 ? 10.450 5.922 -15.238 1.00 89.56 140 GLN A O 1
ATOM 1070 N N . ALA A 1 141 ? 11.866 4.785 -13.935 1.00 89.38 141 ALA A N 1
ATOM 1071 C CA . ALA A 1 141 ? 11.972 5.838 -12.935 1.00 89.38 141 ALA A CA 1
ATOM 1072 C C . ALA A 1 141 ? 12.617 7.113 -13.497 1.00 89.38 141 ALA A C 1
ATOM 1074 O O . ALA A 1 141 ? 12.213 8.222 -13.143 1.00 89.38 141 ALA A O 1
ATOM 1075 N N . LEU A 1 142 ? 13.579 6.962 -14.413 1.00 86.62 142 LEU A N 1
ATOM 1076 C CA . LEU A 1 142 ? 14.129 8.071 -15.190 1.00 86.62 142 LEU A CA 1
ATOM 1077 C C . LEU A 1 142 ? 13.086 8.662 -16.145 1.00 86.62 142 LEU A C 1
ATOM 1079 O O . LEU A 1 142 ? 12.966 9.883 -16.224 1.00 86.62 142 LEU A O 1
ATOM 1083 N N . ALA A 1 143 ? 12.328 7.819 -16.852 1.00 85.25 143 ALA A N 1
ATOM 1084 C CA . ALA A 1 143 ? 11.288 8.265 -17.780 1.00 85.25 143 ALA A CA 1
ATOM 1085 C C . ALA A 1 143 ? 10.164 9.046 -17.073 1.00 85.25 143 ALA A C 1
ATOM 1087 O O . ALA A 1 143 ? 9.655 10.021 -17.620 1.00 85.25 143 ALA A O 1
ATOM 1088 N N . GLN A 1 144 ? 9.821 8.661 -15.841 1.00 85.44 144 GLN A N 1
ATOM 1089 C CA . GLN A 1 144 ? 8.830 9.336 -14.997 1.00 85.44 144 GLN A CA 1
ATOM 1090 C C . GLN A 1 144 ? 9.402 10.532 -14.209 1.00 85.44 144 GLN A C 1
ATOM 1092 O O . GLN A 1 144 ? 8.661 11.208 -13.497 1.00 85.44 144 GLN A O 1
ATOM 1097 N N . GLY A 1 145 ? 10.712 10.795 -14.295 1.00 84.25 145 GLY A N 1
ATOM 1098 C CA . GLY A 1 145 ? 11.373 11.882 -13.564 1.00 84.25 145 GLY A CA 1
ATOM 1099 C C . GLY A 1 145 ? 11.429 11.688 -12.043 1.00 84.25 145 GLY A C 1
ATOM 1100 O O . GLY A 1 145 ? 11.652 12.653 -11.315 1.00 84.25 145 GLY A O 1
ATOM 1101 N N . LEU A 1 146 ? 11.235 10.459 -11.550 1.00 78.12 146 LEU A N 1
ATOM 1102 C CA . LEU A 1 146 ? 11.301 10.126 -10.119 1.00 78.12 146 LEU A CA 1
ATOM 1103 C C . LEU A 1 146 ? 12.736 10.095 -9.587 1.00 78.12 146 LEU A C 1
ATOM 1105 O O . LEU A 1 146 ? 12.970 10.279 -8.395 1.00 78.12 146 LEU A O 1
ATOM 1109 N N . VAL A 1 147 ? 13.693 9.877 -10.483 1.00 76.88 147 VAL A N 1
ATOM 1110 C CA . VAL A 1 147 ? 15.122 10.035 -10.238 1.00 76.88 147 VAL A CA 1
ATOM 1111 C C . VAL A 1 147 ? 15.691 10.920 -11.330 1.00 76.88 147 VAL A C 1
ATOM 1113 O O . VAL A 1 147 ? 15.378 10.776 -12.511 1.00 76.88 147 VAL A O 1
ATOM 1116 N N . THR A 1 148 ? 16.550 11.854 -10.942 1.00 66.94 148 THR A N 1
ATOM 1117 C CA . THR A 1 148 ? 17.347 12.590 -11.921 1.00 66.94 148 THR A CA 1
ATOM 1118 C C . THR A 1 148 ? 18.582 11.747 -12.195 1.00 66.94 148 THR A C 1
ATOM 1120 O O . THR A 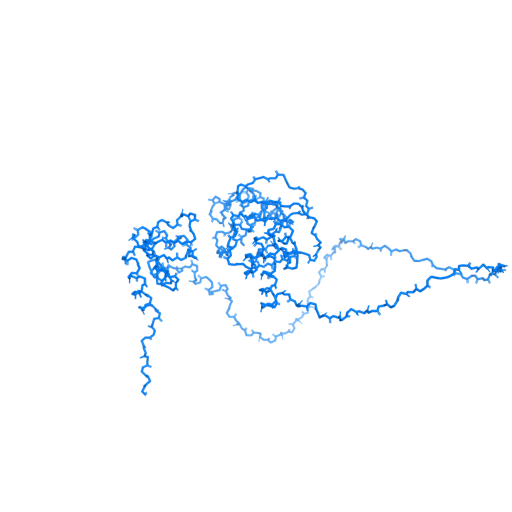1 148 ? 19.242 11.328 -11.243 1.00 66.94 148 THR A O 1
ATOM 1123 N N . ARG A 1 149 ? 18.931 11.497 -13.470 1.00 53.84 149 ARG A N 1
ATOM 1124 C CA . ARG A 1 149 ? 20.266 10.950 -13.764 1.00 53.84 149 ARG A CA 1
ATOM 1125 C C . ARG A 1 149 ? 21.269 11.841 -13.035 1.00 53.84 149 ARG A C 1
ATOM 1127 O O . ARG A 1 149 ? 21.223 13.055 -13.270 1.00 53.84 149 ARG A O 1
ATOM 1134 N N . PRO A 1 150 ? 22.181 11.303 -12.207 1.00 46.22 150 PRO A N 1
ATOM 1135 C CA . PRO A 1 150 ? 23.317 12.105 -11.801 1.00 46.22 150 PRO A CA 1
ATOM 1136 C C . PRO A 1 150 ? 23.925 12.633 -13.097 1.00 46.22 150 PRO A C 1
ATOM 1138 O O . PRO A 1 150 ? 24.190 11.861 -14.027 1.00 46.22 150 PRO A O 1
ATOM 1141 N N . ARG A 1 151 ? 24.039 13.964 -13.214 1.00 36.53 151 ARG A N 1
ATOM 1142 C CA . ARG A 1 151 ? 24.811 14.571 -14.300 1.00 36.53 151 ARG A CA 1
ATOM 1143 C C . ARG A 1 151 ? 26.115 13.795 -14.312 1.00 36.53 151 ARG A C 1
ATOM 1145 O O . ARG A 1 151 ? 26.778 13.744 -13.279 1.00 36.53 151 ARG A O 1
ATOM 1152 N N . GLN A 1 152 ? 26.438 13.153 -15.432 1.00 38.31 152 GLN A N 1
ATOM 1153 C CA . GLN A 1 152 ? 27.750 12.558 -15.616 1.00 38.31 152 GLN A CA 1
ATOM 1154 C C . GLN A 1 152 ? 28.752 13.705 -15.484 1.00 38.31 152 GLN A C 1
ATOM 1156 O O . GLN A 1 152 ? 29.048 14.408 -16.447 1.00 38.31 152 GLN A O 1
ATOM 1161 N N . THR A 1 153 ? 29.241 13.963 -14.276 1.00 35.75 153 THR A N 1
ATOM 1162 C CA . THR A 1 153 ? 30.505 14.648 -14.110 1.00 35.75 153 THR A CA 1
ATOM 1163 C C . THR A 1 153 ? 31.502 13.663 -14.679 1.00 35.75 153 THR A C 1
ATOM 1165 O O . THR A 1 153 ? 31.726 12.604 -14.089 1.00 35.75 153 THR A O 1
ATOM 1168 N N . ALA A 1 154 ? 31.995 13.967 -15.882 1.00 28.38 154 ALA A N 1
ATOM 1169 C CA . ALA A 1 154 ? 33.070 13.227 -16.517 1.00 28.38 154 ALA A CA 1
ATOM 1170 C C . ALA A 1 154 ? 34.125 12.870 -15.455 1.00 28.38 154 ALA A C 1
ATOM 1172 O O . ALA A 1 154 ? 34.403 13.712 -14.591 1.00 28.38 154 ALA A O 1
ATOM 1173 N N . PRO A 1 155 ? 34.674 11.643 -15.467 1.00 33.94 155 PRO A N 1
ATOM 1174 C CA . PRO A 1 155 ? 35.633 11.218 -14.461 1.00 33.94 155 PRO A CA 1
ATOM 1175 C C . PRO A 1 155 ? 36.760 12.247 -14.399 1.00 33.94 155 PRO A C 1
ATOM 1177 O O . PRO A 1 155 ? 37.493 12.439 -15.370 1.00 33.94 155 PRO A O 1
ATOM 1180 N N . GLN A 1 156 ? 36.874 12.945 -13.266 1.00 35.72 156 GLN A N 1
ATOM 1181 C CA . GLN A 1 156 ? 38.026 13.794 -13.014 1.00 35.72 156 GLN A CA 1
ATOM 1182 C C . GLN A 1 156 ? 39.220 12.858 -12.885 1.00 35.72 156 GLN A C 1
ATOM 1184 O O . GLN A 1 156 ? 39.417 12.195 -11.868 1.00 35.72 156 GLN A O 1
ATOM 1189 N N . HIS A 1 157 ? 39.978 12.767 -13.970 1.00 32.47 157 HIS A N 1
ATOM 1190 C CA . HIS A 1 157 ? 41.270 12.118 -14.026 1.00 32.47 157 HIS A CA 1
ATOM 1191 C C . HIS A 1 157 ? 42.198 12.870 -13.063 1.00 32.47 157 HIS A C 1
ATOM 1193 O O . HIS A 1 157 ? 42.797 13.882 -13.420 1.00 32.47 157 HIS A O 1
ATOM 1199 N N . HIS A 1 158 ? 42.256 12.433 -11.804 1.00 35.47 158 HIS A N 1
ATOM 1200 C CA . HIS A 1 158 ? 43.265 12.903 -10.868 1.00 35.47 158 HIS A CA 1
ATOM 1201 C C . HIS A 1 158 ? 44.549 12.122 -11.179 1.00 35.47 158 HIS A C 1
ATOM 1203 O O . HIS A 1 158 ? 44.550 10.897 -11.027 1.00 35.47 158 HIS A O 1
ATOM 1209 N N . PRO A 1 159 ? 45.629 12.764 -11.658 1.00 29.39 159 PRO A N 1
ATOM 1210 C CA . PRO A 1 159 ? 46.884 12.057 -11.863 1.00 29.39 159 PRO A CA 1
ATOM 1211 C C . PRO A 1 159 ? 47.402 11.539 -10.508 1.00 29.39 159 PRO A C 1
ATOM 1213 O O . PRO A 1 159 ? 47.217 12.209 -9.485 1.00 29.39 159 PRO A O 1
ATOM 1216 N N . PRO A 1 160 ? 48.047 10.358 -10.466 1.00 28.94 160 PRO A N 1
ATOM 1217 C CA . PRO A 1 160 ? 48.533 9.789 -9.219 1.00 28.94 160 PRO A CA 1
ATOM 1218 C C . PRO A 1 160 ? 49.595 10.712 -8.617 1.00 28.94 160 PRO A C 1
ATOM 1220 O O . PRO A 1 160 ? 50.585 11.061 -9.269 1.00 28.94 160 PRO A O 1
ATOM 1223 N N . ARG A 1 161 ? 49.392 11.119 -7.359 1.00 28.88 161 ARG A N 1
ATOM 1224 C CA . ARG A 1 161 ? 50.423 11.823 -6.595 1.00 28.88 161 ARG A CA 1
ATOM 1225 C C . ARG A 1 161 ? 51.578 10.855 -6.361 1.00 28.88 161 ARG A C 1
ATOM 1227 O O . ARG A 1 161 ? 51.399 9.808 -5.752 1.00 28.88 161 ARG A O 1
ATOM 1234 N N . ARG A 1 162 ? 52.752 11.210 -6.884 1.00 29.33 162 ARG A N 1
ATOM 1235 C CA . ARG A 1 162 ? 54.008 10.501 -6.635 1.00 29.33 162 ARG A CA 1
ATOM 1236 C C . ARG A 1 162 ? 54.365 10.618 -5.154 1.00 29.33 162 ARG A C 1
ATOM 1238 O O . ARG A 1 162 ? 54.586 11.724 -4.665 1.00 29.33 162 ARG A O 1
ATOM 1245 N N . ASP A 1 163 ? 54.450 9.480 -4.482 1.00 32.19 163 ASP A N 1
ATOM 1246 C CA . ASP A 1 163 ? 55.107 9.344 -3.186 1.00 32.19 163 ASP A CA 1
ATOM 1247 C C . ASP A 1 163 ? 56.607 9.589 -3.335 1.00 32.19 163 ASP A C 1
ATOM 1249 O O . ASP A 1 163 ? 57.231 8.942 -4.169 1.00 32.19 163 ASP A O 1
ATOM 1253 N N . HIS A 1 164 ? 57.189 10.461 -2.502 1.00 27.22 164 HIS A N 1
ATOM 1254 C CA . HIS A 1 164 ? 58.613 10.454 -2.137 1.00 27.22 164 HIS A CA 1
ATOM 1255 C C . HIS A 1 164 ? 58.857 11.187 -0.793 1.00 27.22 164 HIS A C 1
ATOM 1257 O O . HIS A 1 164 ? 58.005 11.952 -0.343 1.00 27.22 164 HIS A O 1
ATOM 1263 N N . PRO A 1 165 ? 59.959 10.867 -0.083 1.00 27.83 165 PRO A N 1
ATOM 1264 C CA . PRO A 1 165 ? 59.916 10.464 1.326 1.00 27.83 165 PRO A CA 1
ATOM 1265 C C . PRO A 1 165 ? 60.334 11.543 2.342 1.00 27.83 165 PRO A C 1
ATOM 1267 O O . PRO A 1 165 ? 60.937 12.560 2.015 1.00 27.83 165 PRO A O 1
ATOM 1270 N N . ARG A 1 166 ? 60.033 11.264 3.620 1.00 33.97 166 ARG A N 1
ATOM 1271 C CA . ARG A 1 166 ? 60.398 12.050 4.815 1.00 33.97 166 ARG A CA 1
ATOM 1272 C C . ARG A 1 166 ? 61.911 12.290 4.946 1.00 33.97 166 ARG A C 1
ATOM 1274 O O . ARG A 1 166 ? 62.671 11.325 4.963 1.00 33.97 166 ARG A O 1
ATOM 1281 N N . GLN A 1 167 ? 62.311 13.522 5.281 1.00 28.73 167 GLN A N 1
ATOM 1282 C CA . GLN A 1 167 ? 63.507 13.765 6.098 1.00 28.73 167 GLN A CA 1
ATOM 1283 C C . GLN A 1 167 ? 63.348 14.993 7.016 1.00 28.73 167 GLN A C 1
ATOM 1285 O O . GLN A 1 167 ? 62.583 15.909 6.744 1.00 28.73 167 GLN A O 1
ATOM 1290 N N . GLN A 1 168 ? 64.004 14.889 8.170 1.00 30.81 168 GLN A N 1
ATOM 1291 C CA . GLN A 1 168 ? 63.772 15.546 9.458 1.00 30.81 168 GLN A CA 1
ATOM 1292 C C . GLN A 1 168 ? 64.412 16.946 9.629 1.00 30.81 168 GLN A C 1
ATOM 1294 O O . GLN A 1 168 ? 65.221 17.366 8.809 1.00 30.81 168 GLN A O 1
ATOM 1299 N N . LEU A 1 169 ? 64.182 17.498 10.840 1.00 30.42 169 LEU A N 1
ATOM 1300 C CA . LEU A 1 169 ? 65.042 18.347 11.709 1.00 30.42 169 LEU A CA 1
ATOM 1301 C C . LEU A 1 169 ? 64.570 19.818 11.802 1.00 30.42 169 LEU A C 1
ATOM 1303 O O . LEU A 1 169 ? 64.260 20.408 10.783 1.00 30.42 169 LEU A O 1
ATOM 1307 N N . ARG A 1 170 ? 64.521 20.531 12.940 1.00 26.89 170 ARG A N 1
ATOM 1308 C CA . ARG A 1 170 ? 64.830 20.319 14.372 1.00 26.89 170 ARG A CA 1
ATOM 1309 C C . ARG A 1 170 ? 64.412 21.611 15.141 1.00 26.89 170 ARG A C 1
ATOM 1311 O O . ARG A 1 170 ? 64.399 22.681 14.551 1.00 26.89 170 ARG A O 1
ATOM 1318 N N . HIS A 1 171 ? 64.252 21.479 16.465 1.00 26.58 171 HIS A N 1
ATOM 1319 C CA . HIS A 1 171 ? 64.407 22.482 17.551 1.00 26.58 171 HIS A CA 1
ATOM 1320 C C . HIS A 1 171 ? 63.250 23.422 18.018 1.00 26.58 171 HIS A C 1
ATOM 1322 O O . HIS A 1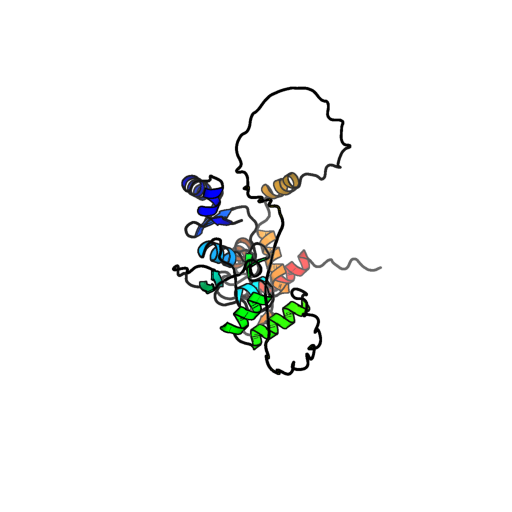 171 ? 62.693 24.217 17.276 1.00 26.58 171 HIS A O 1
ATOM 1328 N N . ARG A 1 172 ? 62.983 23.304 19.338 1.00 29.11 172 ARG A N 1
ATOM 1329 C CA . ARG A 1 172 ? 62.306 24.178 20.348 1.00 29.11 172 ARG A CA 1
ATOM 1330 C C . ARG A 1 172 ? 63.314 25.227 20.925 1.00 29.11 172 ARG A C 1
ATOM 1332 O O . ARG A 1 172 ? 64.491 25.007 20.624 1.00 29.11 172 ARG A O 1
ATOM 1339 N N . PRO A 1 173 ? 62.991 26.209 21.829 1.00 39.72 173 PRO A N 1
ATOM 1340 C CA . PRO A 1 173 ? 61.788 26.409 22.685 1.00 39.72 173 PRO A CA 1
ATOM 1341 C C . PRO A 1 173 ? 61.225 27.869 22.873 1.00 39.72 173 PRO A C 1
ATOM 1343 O O . PRO A 1 173 ? 61.798 28.837 22.393 1.00 39.72 173 PRO A O 1
ATOM 1346 N N . ASP A 1 174 ? 60.089 27.920 23.602 1.00 29.59 174 ASP A N 1
ATOM 1347 C CA . ASP A 1 174 ? 59.284 28.940 24.366 1.00 29.59 174 ASP A CA 1
ATOM 1348 C C . ASP A 1 174 ? 59.993 30.168 25.039 1.00 29.59 174 ASP A C 1
ATOM 1350 O O . ASP A 1 174 ? 61.223 30.118 25.088 1.00 29.59 174 ASP A O 1
ATOM 1354 N N . PRO A 1 175 ? 59.321 31.185 25.694 1.00 44.31 175 PRO A N 1
ATOM 1355 C CA . PRO A 1 175 ? 57.900 31.283 26.144 1.00 44.31 175 PRO A CA 1
ATOM 1356 C C . PRO A 1 175 ? 57.154 32.667 26.155 1.00 44.31 175 PRO A C 1
ATOM 1358 O O . PRO A 1 175 ? 57.748 33.733 26.025 1.00 44.31 175 PRO A O 1
ATOM 1361 N N . ALA A 1 176 ? 55.853 32.585 26.517 1.00 28.81 176 ALA A N 1
ATOM 1362 C CA . ALA A 1 176 ? 54.987 33.561 27.233 1.00 28.81 176 ALA A CA 1
ATOM 1363 C C . ALA A 1 176 ? 54.347 34.713 26.406 1.00 28.81 176 ALA A C 1
ATOM 1365 O O . ALA A 1 176 ? 55.010 35.342 25.596 1.00 28.81 176 ALA A O 1
ATOM 1366 N N . LEU A 1 177 ? 53.051 35.054 26.512 1.00 31.64 177 LEU A N 1
ATOM 1367 C CA . LEU A 1 177 ? 52.234 35.338 27.703 1.00 31.64 177 LEU A CA 1
ATOM 1368 C C . LEU A 1 177 ? 50.721 35.403 27.319 1.00 31.64 177 LEU A C 1
ATOM 1370 O O . LEU A 1 177 ? 50.398 36.021 26.311 1.00 31.64 177 LEU A O 1
ATOM 1374 N N . THR A 1 178 ? 49.860 34.790 28.162 1.00 28.39 178 THR A N 1
ATOM 1375 C CA . THR A 1 178 ? 48.518 35.251 28.649 1.00 28.39 178 THR A CA 1
ATOM 1376 C C . THR A 1 178 ? 47.381 35.598 27.640 1.00 28.39 178 THR A C 1
ATOM 1378 O O . THR A 1 178 ? 47.621 36.219 26.624 1.00 28.39 178 THR A O 1
ATOM 1381 N N . GLU A 1 179 ? 46.078 35.299 27.789 1.00 32.44 179 GLU A N 1
ATOM 1382 C CA . GLU A 1 179 ? 45.174 34.828 28.857 1.00 32.44 179 GLU A CA 1
ATOM 1383 C C . GLU A 1 179 ? 43.973 34.037 28.275 1.00 32.44 179 GLU A C 1
ATOM 1385 O O . GLU A 1 179 ? 43.738 33.985 27.072 1.00 32.44 179 GLU A O 1
ATOM 1390 N N . ARG A 1 180 ? 43.230 33.394 29.184 1.00 31.81 180 ARG A N 1
ATOM 1391 C CA . ARG A 1 180 ? 42.146 32.412 29.018 1.00 31.81 180 ARG A CA 1
ATOM 1392 C C . ARG A 1 180 ? 40.761 33.044 28.794 1.00 31.81 180 ARG A C 1
ATOM 1394 O O . ARG A 1 180 ? 40.450 34.071 29.383 1.00 31.81 180 ARG A O 1
ATOM 1401 N N . CYS A 1 181 ? 39.865 32.296 28.143 1.00 24.31 181 CYS A N 1
ATOM 1402 C CA . CYS A 1 181 ? 38.421 32.313 28.424 1.00 24.31 181 CYS A CA 1
ATOM 1403 C C . CYS A 1 181 ? 37.798 30.941 28.091 1.00 24.31 181 CYS A C 1
ATOM 1405 O O . CYS A 1 181 ? 37.913 30.507 26.945 1.00 24.31 181 CYS A O 1
ATOM 1407 N N . PRO A 1 182 ? 37.151 30.234 29.041 1.00 36.16 182 PRO A N 1
ATOM 1408 C CA . PRO A 1 182 ? 36.335 29.061 28.748 1.00 36.16 182 PRO A CA 1
ATOM 1409 C C . PRO A 1 182 ? 34.848 29.443 28.696 1.00 36.16 182 PRO A C 1
ATOM 1411 O O . PRO A 1 182 ? 34.335 30.069 29.620 1.00 36.16 182 PRO A O 1
ATOM 1414 N N . VAL A 1 183 ? 34.130 29.016 27.655 1.00 31.88 183 VAL A N 1
ATOM 1415 C CA . VAL A 1 183 ? 32.660 28.997 27.664 1.00 31.88 183 VAL A CA 1
ATOM 1416 C C . VAL A 1 183 ? 32.200 27.546 27.696 1.00 31.88 183 VAL A C 1
ATOM 1418 O O . VAL A 1 183 ? 32.431 26.768 26.776 1.00 31.88 183 VAL A O 1
ATOM 1421 N N . THR A 1 184 ? 31.552 27.191 28.799 1.00 30.81 184 THR A N 1
ATOM 1422 C CA . THR A 1 184 ? 30.682 26.026 28.952 1.00 30.81 184 THR A CA 1
ATOM 1423 C C . THR A 1 184 ? 29.394 26.536 29.574 1.00 30.81 184 THR A C 1
ATOM 1425 O O . THR A 1 184 ? 29.457 27.110 30.657 1.00 30.81 184 THR A O 1
ATOM 1428 N N . THR A 1 185 ? 28.252 26.348 28.912 1.00 30.86 185 THR A N 1
ATOM 1429 C CA . THR A 1 185 ? 26.901 26.194 29.508 1.00 30.86 185 THR A CA 1
ATOM 1430 C C . THR A 1 185 ? 25.922 25.954 28.349 1.00 30.86 185 THR A C 1
ATOM 1432 O O . THR A 1 185 ? 25.860 26.743 27.415 1.00 30.86 185 THR A O 1
ATOM 1435 N N . HIS A 1 186 ? 25.444 24.721 28.179 1.00 32.62 186 HIS A N 1
ATOM 1436 C CA . HIS A 1 186 ? 24.198 24.157 28.724 1.00 32.62 186 HIS A CA 1
ATOM 1437 C C . HIS A 1 186 ? 22.908 24.729 28.109 1.00 32.62 186 HIS A C 1
ATOM 1439 O O . HIS A 1 186 ? 22.564 25.892 28.297 1.00 32.62 186 HIS A O 1
ATOM 1445 N N . LEU A 1 187 ? 22.202 23.831 27.410 1.00 30.08 187 LEU A N 1
ATOM 1446 C CA . LEU A 1 187 ? 20.788 23.889 27.029 1.00 30.08 187 LEU A CA 1
ATOM 1447 C C . LEU A 1 187 ? 19.876 24.148 28.247 1.00 30.08 187 LEU A C 1
ATOM 1449 O O . LEU A 1 187 ? 20.161 23.595 29.313 1.00 30.08 187 LEU A O 1
ATOM 1453 N N . PRO A 1 188 ? 18.742 24.855 28.084 1.00 36.66 188 PRO A N 1
ATOM 1454 C CA . PRO A 1 188 ? 17.655 24.849 29.055 1.00 36.66 188 PRO A CA 1
ATOM 1455 C C . PRO A 1 188 ? 16.526 23.867 28.682 1.00 36.66 188 PRO A C 1
ATOM 1457 O O . PRO A 1 188 ? 16.110 23.787 27.525 1.00 36.66 188 PRO A O 1
ATOM 1460 N N . ASP A 1 189 ? 16.027 23.165 29.704 1.00 31.89 189 ASP A N 1
ATOM 1461 C CA . ASP A 1 189 ? 14.780 22.386 29.717 1.00 31.89 189 ASP A CA 1
ATOM 1462 C C . ASP A 1 189 ? 13.522 23.291 29.750 1.00 31.89 189 ASP A C 1
ATOM 1464 O O . ASP A 1 189 ? 13.594 24.431 30.227 1.00 31.89 189 ASP A O 1
ATOM 1468 N N . PRO A 1 190 ? 12.356 22.792 29.287 1.00 41.47 190 PRO A N 1
ATOM 1469 C CA . PRO A 1 190 ? 11.078 23.499 29.309 1.00 41.47 190 PRO A CA 1
ATOM 1470 C C . PRO A 1 190 ? 10.289 23.255 30.612 1.00 41.47 190 PRO A C 1
ATOM 1472 O O . PRO A 1 190 ? 10.615 22.361 31.383 1.00 41.47 190 PRO A O 1
ATOM 1475 N N . GLU A 1 191 ? 9.199 24.018 30.781 1.00 35.78 191 GLU A N 1
ATOM 1476 C CA . GLU A 1 191 ? 8.131 23.927 31.805 1.00 35.78 191 GLU A CA 1
ATOM 1477 C C . GLU A 1 191 ? 8.209 24.950 32.956 1.00 35.78 191 GLU A C 1
ATOM 1479 O O . GLU A 1 191 ? 8.734 24.687 34.038 1.00 35.78 191 GLU A O 1
ATOM 1484 N N . ARG A 1 192 ? 7.541 26.100 32.762 1.00 30.62 192 ARG A N 1
ATOM 1485 C CA . ARG A 1 192 ? 6.490 26.578 33.687 1.00 30.62 192 ARG A CA 1
ATOM 1486 C C . ARG A 1 192 ? 5.741 27.792 33.131 1.00 30.62 192 ARG A C 1
ATOM 1488 O O . ARG A 1 192 ? 6.297 28.872 32.958 1.00 30.62 192 ARG A O 1
ATOM 1495 N N . CYS A 1 193 ? 4.442 27.595 32.925 1.00 27.89 193 CYS A N 1
ATOM 1496 C CA . CYS A 1 193 ? 3.430 28.646 32.831 1.00 27.89 193 CYS A CA 1
ATOM 1497 C C . CYS A 1 193 ? 3.427 29.525 34.096 1.00 27.89 193 CYS A C 1
ATOM 1499 O O . CYS A 1 193 ? 3.554 29.001 35.207 1.00 27.89 193 CYS A O 1
ATOM 1501 N N . PRO A 1 194 ? 3.115 30.822 33.950 1.00 34.22 194 PRO A N 1
ATOM 1502 C CA . PRO A 1 194 ? 2.060 31.363 34.793 1.00 34.22 194 PRO A CA 1
ATOM 1503 C C . PRO A 1 194 ? 1.043 32.173 33.985 1.00 34.22 194 PRO A C 1
ATOM 1505 O O . PRO A 1 194 ? 1.376 33.040 33.180 1.00 34.22 194 PRO A O 1
ATOM 1508 N N . ALA A 1 195 ? -0.227 31.887 34.252 1.00 35.84 195 ALA A N 1
ATOM 1509 C CA . ALA A 1 195 ? -1.336 32.743 33.886 1.00 35.84 195 ALA A CA 1
ATOM 1510 C C . ALA A 1 195 ? -1.308 34.021 34.736 1.00 35.84 195 ALA A C 1
ATOM 1512 O O . ALA A 1 195 ? -1.295 33.945 35.964 1.00 35.84 195 ALA A O 1
ATOM 1513 N N . THR A 1 196 ? -1.415 35.178 34.086 1.00 31.08 196 THR A N 1
ATOM 1514 C CA . THR A 1 196 ? -1.952 36.388 34.713 1.00 31.08 196 THR A CA 1
ATOM 1515 C C . THR A 1 196 ? -2.723 37.213 33.689 1.00 31.08 196 THR A C 1
ATOM 1517 O O . THR A 1 196 ? -2.226 37.629 32.648 1.00 31.08 196 THR A O 1
ATOM 1520 N N . SER A 1 197 ? -3.987 37.404 34.029 1.00 31.92 197 SER A N 1
ATOM 1521 C CA . SER A 1 197 ? -4.993 38.303 33.478 1.00 31.92 197 SER A CA 1
ATOM 1522 C C . SER A 1 197 ? -4.517 39.740 33.237 1.00 31.92 197 SER A C 1
ATOM 1524 O O . SER A 1 197 ? -3.963 40.340 34.154 1.00 31.92 197 SER A O 1
ATOM 1526 N N . GLN A 1 198 ? -4.904 40.338 32.101 1.00 32.59 198 GLN A N 1
ATOM 1527 C CA . GLN A 1 198 ? -5.591 41.641 32.077 1.00 32.59 198 GLN A CA 1
ATOM 1528 C C . GLN A 1 198 ? -6.325 41.896 30.737 1.00 32.59 198 GLN A C 1
ATOM 1530 O O . GLN A 1 198 ? -5.868 41.429 29.693 1.00 32.59 198 GLN A O 1
ATOM 1535 N N . PRO A 1 199 ? -7.476 42.601 30.760 1.00 35.91 199 PRO A N 1
ATOM 1536 C CA . PRO A 1 199 ? -8.367 42.789 29.620 1.00 35.91 199 PRO A CA 1
ATOM 1537 C C . PRO A 1 199 ? -8.098 44.109 28.880 1.00 35.91 199 PRO A C 1
ATOM 1539 O O . PRO A 1 199 ? -7.715 45.109 29.481 1.00 35.91 199 PRO A O 1
ATOM 1542 N N . GLY A 1 200 ? -8.410 44.132 27.583 1.00 37.31 200 GLY A N 1
ATOM 1543 C CA . GLY A 1 200 ? -8.579 45.368 26.818 1.00 37.31 200 GLY A CA 1
ATOM 1544 C C . GLY A 1 200 ? -7.433 45.690 25.867 1.00 37.31 200 GLY A C 1
ATOM 1545 O O . GLY A 1 200 ? -6.479 46.367 26.231 1.00 37.31 200 GLY A O 1
ATOM 1546 N N . ARG A 1 201 ? -7.594 45.286 24.605 1.00 31.38 201 ARG A N 1
ATOM 1547 C CA . ARG A 1 201 ? -7.191 46.061 23.424 1.00 31.38 201 ARG A CA 1
ATOM 1548 C C . ARG A 1 201 ? -7.977 45.537 22.228 1.00 31.38 201 ARG A C 1
ATOM 1550 O O . ARG A 1 201 ? -7.986 44.343 21.949 1.00 31.38 201 ARG A O 1
ATOM 1557 N N . GLN A 1 202 ? -8.709 46.446 21.598 1.00 35.50 202 GLN A N 1
ATOM 1558 C CA . GLN A 1 202 ? -9.475 46.206 20.383 1.00 35.50 202 GLN A CA 1
ATOM 1559 C C . GLN A 1 202 ? -8.502 45.793 19.273 1.00 35.50 202 GLN A C 1
ATOM 1561 O O . GLN A 1 202 ? -7.584 46.543 18.956 1.00 35.50 202 GLN A O 1
ATOM 1566 N N . ALA A 1 203 ? -8.684 44.594 18.720 1.00 31.58 203 ALA A N 1
ATOM 1567 C CA . ALA A 1 203 ? -8.024 44.190 17.489 1.00 31.58 203 ALA A CA 1
ATOM 1568 C C . ALA A 1 203 ? -8.848 44.728 16.315 1.00 31.58 203 ALA A C 1
ATOM 1570 O O . ALA A 1 203 ? -10.028 44.405 16.155 1.00 31.58 203 ALA A O 1
ATOM 1571 N N . GLU A 1 204 ? -8.218 45.600 15.541 1.00 33.69 204 GLU A N 1
ATOM 1572 C CA . GLU A 1 204 ? -8.728 46.152 14.297 1.00 33.69 204 GLU A CA 1
ATOM 1573 C C . GLU A 1 204 ? -9.083 45.027 13.311 1.00 33.69 204 GLU A C 1
ATOM 1575 O O . GLU A 1 204 ? -8.411 43.997 13.217 1.00 33.69 204 GLU A O 1
ATOM 1580 N N . ARG A 1 205 ? -10.196 45.220 12.598 1.00 31.86 205 ARG A N 1
ATOM 1581 C CA . ARG A 1 205 ? -10.739 44.285 11.608 1.00 31.86 205 ARG A CA 1
ATOM 1582 C C . ARG A 1 205 ? -9.743 44.060 10.469 1.00 31.86 205 ARG A C 1
ATOM 1584 O O . ARG A 1 205 ? -9.402 44.996 9.753 1.00 31.86 205 ARG A O 1
ATOM 1591 N N . CYS A 1 206 ? -9.386 42.802 10.235 1.00 25.19 206 CYS A N 1
ATOM 1592 C CA . CYS A 1 206 ? -8.833 42.354 8.960 1.00 25.19 206 CYS A CA 1
ATOM 1593 C C . CYS A 1 206 ? -9.980 42.273 7.922 1.00 25.19 206 CYS A C 1
ATOM 1595 O O . CYS A 1 206 ? -11.067 41.803 8.281 1.00 25.19 206 CYS A O 1
ATOM 1597 N N . PRO A 1 207 ? -9.812 42.752 6.674 1.00 34.91 207 PRO A N 1
ATOM 1598 C CA . PRO A 1 207 ? -10.873 42.725 5.674 1.00 34.91 207 PRO A CA 1
ATOM 1599 C C . PRO A 1 207 ? -11.149 41.291 5.205 1.00 34.91 207 PRO A C 1
ATOM 1601 O O . PRO A 1 207 ? -10.252 40.456 5.117 1.00 34.91 207 PRO A O 1
ATOM 1604 N N . ALA A 1 208 ? -12.429 41.027 4.949 1.00 35.28 208 ALA A N 1
ATOM 1605 C CA . ALA A 1 208 ? -13.011 39.722 4.673 1.00 35.28 208 ALA A CA 1
ATOM 1606 C C . ALA A 1 208 ? -12.252 38.920 3.602 1.00 35.28 208 ALA A C 1
ATOM 1608 O O . ALA A 1 208 ? -12.210 39.298 2.432 1.00 35.28 208 ALA A O 1
ATOM 1609 N N . SER A 1 209 ? -11.738 37.757 3.996 1.00 37.03 209 SER A N 1
ATOM 1610 C CA . SER A 1 209 ? -11.498 36.656 3.076 1.00 37.03 209 SER A CA 1
ATOM 1611 C C . SER A 1 209 ? -12.851 36.133 2.592 1.00 37.03 209 SER A C 1
ATOM 1613 O O . SER A 1 209 ? -13.750 35.835 3.380 1.00 37.03 209 SER A O 1
ATOM 1615 N N . HIS A 1 210 ? -13.008 36.066 1.271 1.00 35.59 210 HIS A N 1
ATOM 1616 C CA . HIS A 1 210 ? -14.151 35.450 0.615 1.00 35.59 210 HIS A CA 1
ATOM 1617 C C . HIS A 1 210 ? -14.412 34.065 1.220 1.00 35.59 210 HIS A C 1
ATOM 1619 O O . HIS A 1 210 ? -13.530 33.206 1.231 1.00 35.59 210 HIS A O 1
ATOM 1625 N N . HIS A 1 211 ? -15.628 33.868 1.732 1.00 38.09 211 HIS A N 1
ATOM 1626 C CA . HIS A 1 211 ? -16.133 32.570 2.158 1.00 38.09 211 HIS A CA 1
ATOM 1627 C C . HIS A 1 211 ? -16.119 31.606 0.964 1.00 38.09 211 HIS A C 1
ATOM 1629 O O . HIS A 1 211 ? -17.089 31.512 0.217 1.00 38.09 211 HIS A O 1
ATOM 1635 N N . LEU A 1 212 ? -15.026 30.860 0.804 1.00 41.56 212 LEU A N 1
ATOM 1636 C CA . LEU A 1 212 ? -15.093 29.536 0.202 1.00 41.56 212 LEU A CA 1
ATOM 1637 C C . LEU A 1 212 ? -16.050 28.730 1.082 1.00 41.56 212 LEU A C 1
ATOM 1639 O O . LEU A 1 212 ? -15.869 28.656 2.303 1.00 41.56 212 LEU A O 1
ATOM 1643 N N . ALA A 1 213 ? -17.116 28.203 0.481 1.00 40.31 213 ALA A N 1
ATOM 1644 C CA . ALA A 1 213 ? -18.010 27.280 1.157 1.00 40.31 213 ALA A CA 1
ATOM 1645 C C . ALA A 1 213 ? -17.159 26.194 1.832 1.00 40.31 213 ALA A C 1
ATOM 1647 O O . ALA A 1 213 ? -16.253 25.630 1.223 1.00 40.31 213 ALA A O 1
ATOM 1648 N N . SER A 1 214 ? -17.387 25.965 3.127 1.00 35.53 214 SER A N 1
ATOM 1649 C CA . SER A 1 214 ? -16.617 24.974 3.871 1.00 35.53 214 SER A CA 1
ATOM 1650 C C . SER A 1 214 ? -16.787 23.603 3.197 1.00 35.53 214 SER A C 1
ATOM 1652 O O . SER A 1 214 ? -17.936 23.179 3.034 1.00 35.53 214 SER A O 1
ATOM 1654 N N . PRO A 1 215 ? -15.698 22.879 2.868 1.00 48.94 215 PRO A N 1
ATOM 1655 C CA . PRO A 1 215 ? -15.779 21.553 2.243 1.00 48.94 215 PRO A CA 1
ATOM 1656 C C . PRO A 1 215 ? -16.575 20.555 3.099 1.00 48.94 215 PRO A C 1
ATOM 1658 O O . PRO A 1 215 ? -17.139 19.592 2.594 1.00 48.94 215 PRO A O 1
ATOM 1661 N N . ALA A 1 216 ? -16.719 20.824 4.401 1.00 44.00 216 ALA A N 1
ATOM 1662 C CA . ALA A 1 216 ? -17.552 20.040 5.304 1.00 44.00 216 ALA A CA 1
ATOM 1663 C C . ALA A 1 216 ? -19.055 20.073 4.961 1.00 44.00 216 ALA A C 1
ATOM 1665 O O . ALA A 1 216 ? -19.785 19.173 5.369 1.00 44.00 216 ALA A O 1
ATOM 1666 N N . ARG A 1 217 ? -19.543 21.101 4.251 1.00 35.03 217 ARG A N 1
ATOM 1667 C CA . ARG A 1 217 ? -20.964 21.231 3.890 1.00 35.03 217 ARG A CA 1
ATOM 1668 C C . ARG A 1 217 ? -21.302 20.481 2.598 1.00 35.03 217 ARG A C 1
ATOM 1670 O O . ARG A 1 217 ? -22.376 19.898 2.527 1.00 35.03 217 ARG A O 1
ATOM 1677 N N . GLU A 1 218 ? -20.377 20.440 1.639 1.00 37.84 218 GLU A N 1
ATOM 1678 C CA . GLU A 1 218 ? -20.483 19.596 0.437 1.00 37.84 218 GLU A CA 1
ATOM 1679 C C . GLU A 1 218 ? -20.295 18.110 0.770 1.00 37.84 218 GLU A C 1
ATOM 1681 O O . GLU A 1 218 ? -21.068 17.287 0.293 1.00 37.84 218 GLU A O 1
ATOM 1686 N N . LEU A 1 219 ? -19.364 17.756 1.670 1.00 43.03 219 LEU A N 1
ATOM 1687 C CA . LEU A 1 219 ? -19.206 16.363 2.114 1.00 43.03 219 LEU A CA 1
ATOM 1688 C C . LEU A 1 219 ? -20.436 15.827 2.863 1.00 43.03 219 LEU A C 1
ATOM 1690 O O . LEU A 1 219 ? -20.819 14.684 2.640 1.00 43.03 219 LEU A O 1
ATOM 1694 N N . ARG A 1 220 ? -21.096 16.642 3.697 1.00 35.50 220 ARG A N 1
ATOM 1695 C CA . ARG A 1 220 ? -22.342 16.245 4.385 1.00 35.50 220 ARG A CA 1
ATOM 1696 C C . ARG A 1 220 ? -23.495 15.951 3.424 1.00 35.50 220 ARG A C 1
ATOM 1698 O O . ARG A 1 220 ? -24.336 15.123 3.740 1.00 35.50 220 ARG A O 1
ATOM 1705 N N . ALA A 1 221 ? -23.530 16.584 2.250 1.00 40.38 221 ALA A N 1
ATOM 1706 C CA . ALA A 1 221 ? -24.528 16.270 1.226 1.00 40.38 221 ALA A CA 1
ATOM 1707 C C . ALA A 1 221 ? -24.289 14.892 0.573 1.00 40.38 221 ALA A C 1
ATOM 1709 O O . ALA A 1 221 ? -25.234 14.284 0.080 1.00 40.38 221 ALA A O 1
ATOM 1710 N N . ILE A 1 222 ? -23.052 14.381 0.608 1.00 48.41 222 ILE A N 1
ATOM 1711 C CA . ILE A 1 222 ? -22.696 13.024 0.161 1.00 48.41 222 ILE A CA 1
ATOM 1712 C C . ILE A 1 222 ? -23.027 11.989 1.254 1.00 48.41 222 ILE A C 1
ATOM 1714 O O . ILE A 1 222 ? -23.391 10.862 0.937 1.00 48.41 222 ILE A O 1
ATOM 1718 N N . GLU A 1 223 ? -22.945 12.364 2.539 1.00 41.34 223 GLU A N 1
ATOM 1719 C CA . GLU A 1 223 ? -23.199 11.471 3.687 1.00 41.34 223 GLU A CA 1
ATOM 1720 C C . GLU A 1 223 ? -24.645 10.955 3.788 1.00 41.34 223 GLU A C 1
ATOM 1722 O O . GLU A 1 223 ? -24.846 9.868 4.329 1.00 41.34 223 GLU A O 1
ATOM 1727 N N . ASP A 1 224 ? -25.614 11.693 3.239 1.00 42.41 224 ASP A N 1
ATOM 1728 C CA . ASP A 1 224 ? -27.035 11.316 3.179 1.00 42.41 224 ASP A CA 1
ATOM 1729 C C . ASP A 1 224 ? -27.492 10.960 1.750 1.00 42.41 224 ASP A C 1
ATOM 1731 O O . ASP A 1 224 ? -28.683 10.748 1.498 1.00 42.41 224 ASP A O 1
ATOM 1735 N N . ALA A 1 225 ? -26.560 10.898 0.792 1.00 51.38 225 ALA A N 1
ATOM 1736 C CA . ALA A 1 225 ? -26.878 10.528 -0.576 1.00 51.38 225 ALA A CA 1
ATOM 1737 C C . ALA A 1 225 ? -27.177 9.027 -0.632 1.00 51.38 225 ALA A C 1
ATOM 1739 O O . ALA A 1 225 ? -26.281 8.191 -0.736 1.00 51.38 225 ALA A O 1
ATOM 1740 N N . VAL A 1 226 ? -28.464 8.688 -0.578 1.00 60.44 226 VAL A N 1
ATOM 1741 C CA . VAL A 1 226 ? -28.971 7.400 -1.050 1.00 60.44 226 VAL A CA 1
ATOM 1742 C C . VAL A 1 226 ? -28.622 7.321 -2.534 1.00 60.44 226 VAL A C 1
ATOM 1744 O O . VAL A 1 226 ? -29.280 7.939 -3.371 1.00 60.44 226 VAL A O 1
ATOM 1747 N N . TYR A 1 227 ? -27.527 6.640 -2.852 1.00 70.50 227 TYR A N 1
ATOM 1748 C CA . TYR A 1 227 ? -27.141 6.379 -4.228 1.00 70.50 227 TYR A CA 1
ATOM 1749 C C . TYR A 1 227 ? -27.782 5.079 -4.694 1.00 70.50 227 TYR A C 1
ATOM 1751 O O . TYR A 1 227 ? -28.014 4.147 -3.926 1.00 70.50 227 TYR A O 1
ATOM 1759 N N . ASP A 1 228 ? -28.090 5.038 -5.979 1.00 82.00 228 ASP A N 1
ATOM 1760 C CA . ASP A 1 228 ? -28.657 3.859 -6.603 1.00 82.00 228 ASP A CA 1
ATOM 1761 C C . ASP A 1 228 ? -27.533 2.840 -6.847 1.00 82.00 228 ASP A C 1
ATOM 1763 O O . ASP A 1 228 ? -26.729 2.992 -7.772 1.00 82.00 228 ASP A O 1
ATOM 1767 N N . GLU A 1 229 ? -27.455 1.814 -5.995 1.00 83.94 229 GLU A N 1
ATOM 1768 C CA . GLU A 1 229 ? -26.480 0.721 -6.112 1.00 83.94 229 GLU A CA 1
ATOM 1769 C C . GLU A 1 229 ? -26.516 0.077 -7.499 1.00 83.94 229 GLU A C 1
ATOM 1771 O O . GLU A 1 229 ? -25.472 -0.284 -8.045 1.00 83.94 229 GLU A O 1
ATOM 1776 N N . ARG A 1 230 ? -27.702 -0.006 -8.116 1.00 88.62 230 ARG A N 1
ATOM 1777 C CA . ARG A 1 230 ? -27.856 -0.583 -9.447 1.00 88.62 230 ARG A CA 1
ATOM 1778 C C . ARG A 1 230 ? -27.185 0.288 -10.506 1.00 88.62 230 ARG A C 1
ATOM 1780 O O . ARG A 1 230 ? -26.480 -0.249 -11.357 1.00 88.62 230 ARG A O 1
ATOM 1787 N N . ARG A 1 231 ? -27.315 1.615 -10.417 1.00 89.19 231 ARG A N 1
ATOM 1788 C CA . ARG A 1 231 ? -26.597 2.542 -11.313 1.00 89.19 231 ARG A CA 1
ATOM 1789 C C . ARG A 1 231 ? -25.087 2.488 -11.124 1.00 89.19 231 ARG A C 1
ATOM 1791 O O . ARG A 1 231 ? -24.358 2.578 -12.106 1.00 89.19 231 ARG A O 1
ATOM 1798 N N . VAL A 1 232 ? -24.610 2.318 -9.890 1.00 90.12 232 VAL A N 1
ATOM 1799 C CA . VAL A 1 232 ? -23.172 2.144 -9.624 1.00 90.12 232 VAL A CA 1
ATOM 1800 C C . VAL A 1 232 ? -22.662 0.856 -10.269 1.00 90.12 232 VAL A C 1
ATOM 1802 O O . VAL A 1 232 ? -21.634 0.880 -10.942 1.00 90.12 232 VAL A O 1
ATOM 1805 N N . GLN A 1 233 ? -23.386 -0.253 -10.114 1.00 92.38 233 GLN A N 1
ATOM 1806 C CA . GLN A 1 233 ? -23.039 -1.524 -10.754 1.00 92.38 233 GLN A CA 1
ATOM 1807 C C . GLN A 1 233 ? -23.042 -1.415 -12.282 1.00 92.38 233 GLN A C 1
ATOM 1809 O O . GLN A 1 233 ? -22.119 -1.905 -12.923 1.00 92.38 233 GLN A O 1
ATOM 1814 N N . ASP A 1 234 ? -24.051 -0.761 -12.862 1.00 93.94 234 ASP A N 1
ATOM 1815 C CA . ASP A 1 234 ? -24.160 -0.585 -14.312 1.00 93.94 234 ASP A CA 1
ATOM 1816 C C . ASP A 1 234 ? -23.010 0.287 -14.853 1.00 93.94 234 ASP A C 1
ATOM 1818 O O . ASP A 1 234 ? -22.387 -0.071 -15.852 1.00 93.94 234 ASP A O 1
ATOM 1822 N N . ALA A 1 235 ? -22.624 1.350 -14.139 1.00 93.75 235 ALA A N 1
ATOM 1823 C CA . ALA A 1 235 ? -21.440 2.143 -14.471 1.00 93.75 235 ALA A CA 1
ATOM 1824 C C . ALA A 1 235 ? -20.135 1.339 -14.342 1.00 93.75 235 ALA A C 1
ATOM 1826 O O . ALA A 1 235 ? -19.249 1.458 -15.183 1.00 93.75 235 ALA A O 1
ATOM 1827 N N . VAL A 1 236 ? -19.999 0.496 -13.315 1.00 93.62 236 VAL A N 1
ATOM 1828 C CA . VAL A 1 236 ? -18.826 -0.379 -13.155 1.00 93.62 236 VAL A CA 1
ATOM 1829 C C . VAL A 1 236 ? -18.747 -1.412 -14.277 1.00 93.62 236 VAL A C 1
ATOM 1831 O O . VAL A 1 236 ? -17.668 -1.612 -14.831 1.00 93.62 236 VAL A O 1
ATOM 1834 N N . LEU A 1 237 ? -19.869 -2.028 -14.651 1.00 94.88 237 LEU A N 1
ATOM 1835 C CA . LEU A 1 237 ? -19.927 -2.964 -15.772 1.00 94.88 237 LEU A CA 1
ATOM 1836 C C . LEU A 1 237 ? -19.575 -2.268 -17.093 1.00 94.88 237 LEU A C 1
ATOM 1838 O O . LEU A 1 237 ? -18.782 -2.803 -17.860 1.00 94.88 237 LEU A O 1
ATOM 1842 N N . ALA A 1 238 ? -20.072 -1.051 -17.318 1.00 94.81 238 ALA A N 1
ATOM 1843 C CA . ALA A 1 238 ? -19.675 -0.227 -18.457 1.00 94.81 238 ALA A CA 1
ATOM 1844 C C . ALA A 1 238 ? -18.166 0.061 -18.463 1.00 94.81 238 ALA A C 1
ATOM 1846 O O . ALA A 1 238 ? -17.497 -0.123 -19.473 1.00 94.81 238 ALA A O 1
ATOM 1847 N N . LEU A 1 239 ? -17.581 0.445 -17.327 1.00 93.38 239 LEU A N 1
ATOM 1848 C CA . LEU A 1 239 ? -16.138 0.691 -17.233 1.00 93.38 239 LEU A CA 1
ATOM 1849 C C . LEU A 1 239 ? -15.297 -0.581 -17.414 1.00 93.38 239 LEU A C 1
ATOM 1851 O O . LEU A 1 239 ? -14.156 -0.487 -17.866 1.00 93.38 239 LEU A O 1
ATOM 1855 N N . MET A 1 240 ? -15.828 -1.769 -17.101 1.00 92.62 240 MET A N 1
ATOM 1856 C CA . MET A 1 240 ? -15.157 -3.036 -17.416 1.00 92.62 240 MET A CA 1
ATOM 1857 C C . MET A 1 240 ? -14.974 -3.229 -18.925 1.00 92.62 240 MET A C 1
ATOM 1859 O O . MET A 1 240 ? -13.978 -3.834 -19.311 1.00 92.62 240 MET A O 1
ATOM 1863 N N . HIS A 1 241 ? -15.852 -2.677 -19.776 1.00 92.44 241 HIS A N 1
ATOM 1864 C CA . HIS A 1 241 ? -15.698 -2.728 -21.235 1.00 92.44 241 HIS A CA 1
ATOM 1865 C C . HIS A 1 241 ? -14.362 -2.120 -21.698 1.00 92.44 241 HIS A C 1
ATOM 1867 O O . HIS A 1 241 ? -13.684 -2.706 -22.537 1.0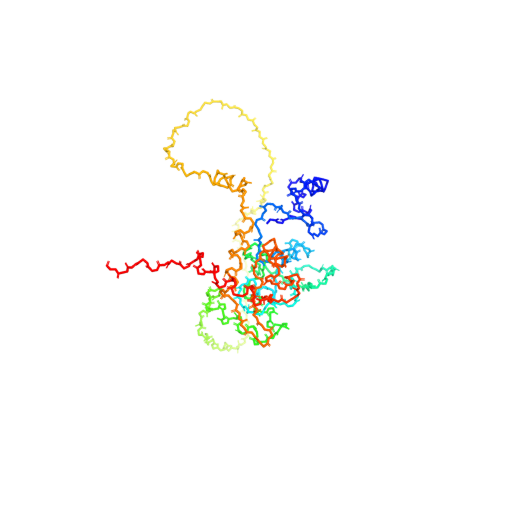0 92.44 241 HIS A O 1
ATOM 1873 N N . LEU A 1 242 ? -13.912 -1.018 -21.081 1.00 89.69 242 LEU A N 1
ATOM 1874 C CA . LEU A 1 242 ? -12.661 -0.332 -21.446 1.00 89.69 242 LEU A CA 1
ATOM 1875 C C . LEU A 1 242 ? -11.407 -1.206 -21.329 1.00 89.69 242 LEU A C 1
ATOM 1877 O O . LEU A 1 242 ? -10.413 -0.952 -22.006 1.00 89.69 242 LEU A O 1
ATOM 1881 N N . ASN A 1 243 ? -11.420 -2.196 -20.433 1.00 84.75 243 ASN A N 1
ATOM 1882 C CA . ASN A 1 243 ? -10.296 -3.111 -20.226 1.00 84.75 243 ASN A CA 1
ATOM 1883 C C . ASN A 1 243 ? -10.651 -4.579 -20.516 1.00 84.75 243 ASN A C 1
ATOM 1885 O O . ASN A 1 243 ? -9.846 -5.481 -20.235 1.00 84.75 243 ASN A O 1
ATOM 1889 N N . ALA A 1 244 ? -11.838 -4.813 -21.083 1.00 84.88 244 ALA A N 1
ATOM 1890 C CA . ALA A 1 244 ? -12.290 -6.128 -21.481 1.00 84.88 244 ALA A CA 1
ATOM 1891 C C . ALA A 1 244 ? -11.479 -6.607 -22.688 1.00 84.88 244 ALA A C 1
ATOM 1893 O O . ALA A 1 244 ? -11.314 -5.901 -23.680 1.00 84.88 244 ALA A O 1
ATOM 1894 N N . HIS A 1 245 ? -10.976 -7.831 -22.611 1.00 75.00 245 HIS A N 1
ATOM 1895 C CA . HIS A 1 245 ? -10.300 -8.493 -23.716 1.00 75.00 245 HIS A CA 1
ATOM 1896 C C . HIS A 1 245 ? -10.861 -9.900 -23.878 1.00 75.00 245 HIS A C 1
ATOM 1898 O O . HIS A 1 245 ? -11.111 -10.603 -22.896 1.00 75.00 245 HIS A O 1
ATOM 1904 N N . ALA A 1 246 ? -11.064 -10.300 -25.128 1.00 72.75 246 ALA A N 1
ATOM 1905 C CA . ALA A 1 246 ? -11.451 -11.658 -25.462 1.00 72.75 246 ALA A CA 1
ATOM 1906 C C . ALA A 1 246 ? -10.212 -12.565 -25.463 1.00 72.75 246 ALA A C 1
ATOM 1908 O O . ALA A 1 246 ? -9.193 -12.249 -26.083 1.00 72.75 246 ALA A O 1
ATOM 1909 N N . ASP A 1 247 ? -10.307 -13.704 -24.785 1.00 68.81 247 ASP A N 1
ATOM 1910 C CA . ASP A 1 247 ? -9.342 -14.794 -24.863 1.00 68.81 247 ASP A CA 1
ATOM 1911 C C . ASP A 1 247 ? -10.009 -16.085 -25.379 1.00 68.81 247 ASP A C 1
ATOM 1913 O O . ASP A 1 247 ? -11.178 -16.109 -25.765 1.00 68.81 247 ASP A O 1
ATOM 1917 N N . ARG A 1 248 ? -9.258 -17.193 -25.414 1.00 53.78 248 ARG A N 1
ATOM 1918 C CA . ARG A 1 248 ? -9.752 -18.508 -25.877 1.00 53.78 248 ARG A CA 1
ATOM 1919 C C . ARG A 1 248 ? -10.885 -19.108 -25.021 1.00 53.78 248 ARG A C 1
ATOM 1921 O O . ARG A 1 248 ? -11.404 -20.160 -25.383 1.00 53.78 248 ARG A O 1
ATOM 1928 N N . PHE A 1 249 ? -11.186 -18.521 -23.868 1.00 59.78 249 PHE A N 1
ATOM 1929 C CA . PHE A 1 249 ? -12.167 -18.977 -22.885 1.00 59.78 249 PHE A CA 1
ATOM 1930 C C . PHE A 1 249 ? -13.310 -17.974 -22.665 1.00 59.78 249 PHE A C 1
ATOM 1932 O O . PHE A 1 249 ? -14.229 -18.297 -21.918 1.00 59.78 249 PHE A O 1
ATOM 1939 N N . GLY A 1 250 ? -13.276 -16.799 -23.301 1.00 73.44 250 GLY A N 1
ATOM 1940 C CA . GLY A 1 250 ? -14.336 -15.793 -23.235 1.00 73.44 250 GLY A CA 1
ATOM 1941 C C . GLY A 1 250 ? -13.808 -14.388 -22.952 1.00 73.44 250 GLY A C 1
ATOM 1942 O O . GLY A 1 250 ? -12.630 -14.089 -23.141 1.00 73.44 250 GLY A O 1
ATOM 1943 N N . TRP A 1 251 ? -14.697 -13.506 -22.503 1.00 78.56 251 TRP A N 1
ATOM 1944 C CA . TRP A 1 251 ? -14.360 -12.124 -22.168 1.00 78.56 251 TRP A CA 1
ATOM 1945 C C . TRP A 1 251 ? -13.810 -12.016 -20.752 1.00 78.56 251 TRP A C 1
ATOM 1947 O O . TRP A 1 251 ? -14.349 -12.611 -19.818 1.00 78.56 251 TRP A O 1
ATOM 1957 N N . ARG A 1 252 ? -12.750 -11.228 -20.561 1.00 83.00 252 ARG A N 1
ATOM 1958 C CA . ARG A 1 252 ? -12.184 -10.962 -19.234 1.00 83.00 252 ARG A CA 1
ATOM 1959 C C . ARG A 1 252 ? -11.876 -9.487 -19.037 1.00 83.00 252 ARG A C 1
ATOM 1961 O O . ARG A 1 252 ? -11.341 -8.850 -19.934 1.00 83.00 252 ARG A O 1
ATOM 1968 N N . ALA A 1 253 ? -12.131 -8.986 -17.832 1.00 84.81 253 ALA A N 1
ATOM 1969 C CA . ALA A 1 253 ? -11.812 -7.623 -17.406 1.00 84.81 253 ALA A CA 1
ATOM 1970 C C . ALA A 1 253 ? -10.954 -7.631 -16.137 1.00 84.81 253 ALA A C 1
ATOM 1972 O O . ALA A 1 253 ? -11.009 -8.565 -15.331 1.00 84.81 253 ALA A O 1
ATOM 1973 N N . TRP A 1 254 ? -10.146 -6.593 -15.944 1.00 78.12 254 TRP A N 1
ATOM 1974 C CA . TRP A 1 254 ? -9.306 -6.444 -14.756 1.00 78.12 254 TRP A CA 1
ATOM 1975 C C . TRP A 1 254 ? -10.140 -6.046 -13.533 1.00 78.12 254 TRP A C 1
ATOM 1977 O O . TRP A 1 254 ? -11.018 -5.187 -13.606 1.00 78.12 254 TRP A O 1
ATOM 1987 N N . LYS A 1 255 ? -9.849 -6.659 -12.379 1.00 74.38 255 LYS A N 1
ATOM 1988 C CA . LYS A 1 255 ? -10.554 -6.391 -11.116 1.00 74.38 255 LYS A CA 1
ATOM 1989 C C . LYS A 1 255 ? -9.968 -5.163 -10.416 1.00 74.38 255 LYS A C 1
ATOM 1991 O O . LYS A 1 255 ? -9.155 -5.295 -9.506 1.00 74.38 255 LYS A O 1
ATOM 1996 N N . THR A 1 256 ? -10.356 -3.970 -10.848 1.00 75.62 256 THR A N 1
ATOM 1997 C CA . THR A 1 256 ? -9.949 -2.699 -10.212 1.00 75.62 256 THR A CA 1
ATOM 1998 C C . THR A 1 256 ? -11.077 -2.023 -9.425 1.00 75.62 256 THR A C 1
ATOM 2000 O O . THR A 1 256 ? -10.901 -0.909 -8.942 1.00 75.62 256 THR A O 1
ATOM 2003 N N . PHE A 1 257 ? -12.233 -2.679 -9.294 1.00 83.31 257 PHE A N 1
ATOM 2004 C CA . PHE A 1 257 ? -13.460 -2.104 -8.736 1.00 83.31 257 PHE A CA 1
ATOM 2005 C C . PHE A 1 257 ? -13.745 -2.597 -7.306 1.00 83.31 257 PHE A C 1
ATOM 2007 O O . PHE A 1 257 ? -13.328 -3.704 -6.957 1.00 83.31 257 PHE A O 1
ATOM 2014 N N . PRO A 1 258 ? -14.447 -1.799 -6.475 1.00 78.12 258 PRO A N 1
ATOM 2015 C CA . PRO A 1 258 ? -14.811 -2.190 -5.113 1.00 78.12 258 PRO A CA 1
ATOM 2016 C C . PRO A 1 258 ? -15.690 -3.450 -5.082 1.00 78.12 258 PRO A C 1
ATOM 2018 O O . PRO A 1 258 ? -16.450 -3.733 -6.016 1.00 78.12 258 PRO A O 1
ATOM 2021 N N . TRP A 1 259 ? -15.590 -4.208 -3.987 1.00 78.88 259 TRP A N 1
ATOM 2022 C CA . TRP A 1 259 ? -16.304 -5.476 -3.811 1.00 78.88 259 TRP A CA 1
ATOM 2023 C C . TRP A 1 259 ? -17.814 -5.284 -3.840 1.00 78.88 259 TRP A C 1
ATOM 2025 O O . TRP A 1 259 ? -18.509 -6.033 -4.505 1.00 78.88 259 TRP A O 1
ATOM 2035 N N . GLU A 1 260 ? -18.309 -4.213 -3.233 1.00 74.56 260 GLU A N 1
ATOM 2036 C CA . GLU A 1 260 ? -19.728 -3.873 -3.163 1.00 74.56 260 GLU A CA 1
ATOM 2037 C C . GLU A 1 260 ? -20.356 -3.704 -4.560 1.00 74.56 260 GLU A C 1
ATOM 2039 O O . GLU A 1 260 ? -21.509 -4.069 -4.778 1.00 74.56 260 GLU A O 1
ATOM 2044 N N . ALA A 1 261 ? -19.586 -3.213 -5.538 1.00 81.19 261 ALA A N 1
ATOM 2045 C CA . ALA A 1 261 ? -20.051 -3.081 -6.917 1.00 81.19 261 ALA A CA 1
ATOM 2046 C C . ALA A 1 261 ? -19.915 -4.383 -7.723 1.00 81.19 261 ALA A C 1
ATOM 2048 O O . ALA A 1 261 ? -20.713 -4.636 -8.620 1.00 81.19 261 ALA A O 1
ATOM 2049 N N . THR A 1 262 ? -18.915 -5.216 -7.426 1.00 88.19 262 THR A N 1
ATOM 2050 C CA . THR A 1 262 ? -18.660 -6.461 -8.174 1.00 88.19 262 THR A CA 1
ATOM 2051 C C . THR A 1 262 ? -19.453 -7.653 -7.643 1.00 88.19 262 THR A C 1
ATOM 2053 O O . THR A 1 262 ? -19.884 -8.484 -8.438 1.00 88.19 262 THR A O 1
ATOM 2056 N N . ASP A 1 263 ? -19.731 -7.707 -6.340 1.00 87.81 263 ASP A N 1
ATOM 2057 C CA . ASP A 1 263 ? -20.588 -8.718 -5.717 1.00 87.81 263 ASP A CA 1
ATOM 2058 C C . ASP A 1 263 ? -21.999 -8.671 -6.336 1.00 87.81 263 ASP A C 1
ATOM 2060 O O . ASP A 1 263 ? -22.523 -9.702 -6.751 1.00 87.81 263 ASP A O 1
ATOM 2064 N N . GLY A 1 264 ? -22.568 -7.475 -6.537 1.00 88.62 264 GLY A N 1
ATOM 2065 C CA . GLY A 1 264 ? -23.871 -7.327 -7.193 1.00 88.62 264 GLY A CA 1
ATOM 2066 C C . GLY A 1 264 ? -23.882 -7.732 -8.674 1.00 88.62 264 GLY A C 1
ATOM 2067 O O . GLY A 1 264 ? -24.876 -8.264 -9.165 1.00 88.62 264 GLY A O 1
ATOM 2068 N N . LEU A 1 265 ? -22.775 -7.543 -9.401 1.00 93.69 265 LEU A N 1
ATOM 2069 C CA . LEU A 1 265 ? -22.643 -8.027 -10.784 1.00 93.69 265 LEU A CA 1
ATOM 2070 C C . LEU A 1 265 ? -22.563 -9.557 -10.854 1.00 93.69 265 LEU A C 1
ATOM 2072 O O . LEU A 1 265 ? -23.123 -10.156 -11.775 1.00 93.69 265 LEU A O 1
ATOM 2076 N N . TYR A 1 266 ? -21.902 -10.179 -9.877 1.00 93.38 266 TYR A N 1
ATOM 2077 C CA . TYR A 1 266 ? -21.847 -11.632 -9.736 1.00 93.38 266 TYR A CA 1
ATOM 2078 C C . TYR A 1 266 ? -23.217 -12.218 -9.386 1.00 93.38 266 TYR A C 1
ATOM 2080 O O . TYR A 1 266 ? -23.666 -13.162 -10.031 1.00 93.38 266 TYR A O 1
ATOM 2088 N N . GLU A 1 267 ? -23.934 -11.615 -8.434 1.00 92.75 267 GLU A N 1
ATOM 2089 C CA . GLU A 1 267 ? -25.304 -12.013 -8.077 1.00 92.75 267 GLU A CA 1
ATOM 2090 C C . GLU A 1 267 ? -26.272 -11.913 -9.264 1.00 92.75 267 GLU A C 1
ATOM 2092 O O . GLU A 1 267 ? -27.200 -12.712 -9.388 1.00 92.75 267 GLU A O 1
ATOM 2097 N N . ARG A 1 268 ? -26.026 -10.965 -10.174 1.00 93.69 268 ARG A N 1
ATOM 2098 C CA . ARG A 1 268 ? -26.761 -10.799 -11.436 1.00 93.69 268 ARG A CA 1
ATOM 2099 C C . ARG A 1 268 ? -26.315 -11.758 -12.549 1.00 93.69 268 ARG A C 1
ATOM 2101 O O . ARG A 1 268 ? -26.913 -11.725 -13.618 1.00 93.69 268 ARG A O 1
ATOM 2108 N N . GLY A 1 269 ? -25.286 -12.580 -12.336 1.00 94.38 269 GLY A N 1
ATOM 2109 C CA . GLY A 1 269 ? -24.772 -13.531 -13.330 1.00 94.38 269 GLY A CA 1
ATOM 2110 C C . GLY A 1 269 ? -24.033 -12.885 -14.509 1.00 94.38 269 GLY A C 1
ATOM 2111 O O . GLY A 1 269 ? -23.917 -13.490 -15.574 1.00 94.38 269 GLY A O 1
ATOM 2112 N N . LEU A 1 270 ? -23.550 -11.650 -14.354 1.00 95.31 270 LEU A N 1
ATOM 2113 C CA . LEU A 1 270 ? -22.888 -10.899 -15.432 1.00 95.31 270 LEU A CA 1
ATOM 2114 C C . LEU A 1 270 ? -21.372 -11.120 -15.445 1.00 95.31 270 LEU A C 1
ATOM 2116 O O . LEU A 1 270 ? -20.719 -10.958 -16.475 1.00 95.31 270 LEU A O 1
ATOM 2120 N N . ILE A 1 271 ? -20.816 -11.515 -14.304 1.00 94.06 271 ILE A N 1
ATOM 2121 C CA . ILE A 1 271 ? -19.407 -11.859 -14.141 1.00 94.06 271 ILE A CA 1
ATOM 2122 C C . ILE A 1 271 ? -19.272 -13.137 -13.312 1.00 94.06 271 ILE A C 1
ATOM 2124 O O . ILE A 1 271 ? -20.171 -13.477 -12.546 1.00 94.06 271 ILE A O 1
ATOM 2128 N N . ASP A 1 272 ? -18.135 -13.815 -13.443 1.00 87.88 272 ASP A N 1
ATOM 2129 C CA . ASP A 1 272 ? -17.721 -14.894 -12.538 1.00 87.88 272 ASP A CA 1
ATOM 2130 C C . ASP A 1 272 ? -17.388 -14.362 -11.134 1.00 87.88 272 ASP A C 1
ATOM 2132 O O . ASP A 1 272 ? -17.223 -13.158 -10.941 1.00 87.88 272 ASP A O 1
ATOM 2136 N N . ASP A 1 273 ? -17.218 -15.266 -10.159 1.00 88.56 273 ASP A N 1
ATOM 2137 C CA . ASP A 1 273 ? -16.903 -14.900 -8.773 1.00 88.56 273 ASP A CA 1
ATOM 2138 C C . ASP A 1 273 ? -15.677 -13.959 -8.710 1.00 88.56 273 ASP A C 1
ATOM 2140 O O . ASP A 1 273 ? -14.532 -14.364 -8.999 1.00 88.56 273 ASP A O 1
ATOM 2144 N N . PRO A 1 274 ? -15.880 -12.683 -8.325 1.00 83.12 274 PRO A N 1
ATOM 2145 C CA . PRO A 1 274 ? -14.809 -11.709 -8.302 1.00 83.12 274 PRO A CA 1
ATOM 2146 C C . PRO A 1 274 ? -13.831 -12.016 -7.159 1.00 83.12 274 PRO A C 1
ATOM 2148 O O . PRO A 1 274 ? -12.664 -11.620 -7.241 1.00 83.12 274 PRO A O 1
ATOM 2151 N N . ARG A 1 275 ? -14.223 -12.786 -6.133 1.00 82.81 275 ARG A N 1
ATOM 2152 C CA . ARG A 1 275 ? -13.422 -13.121 -4.939 1.00 82.81 275 ARG A CA 1
ATOM 2153 C C . ARG A 1 275 ? -12.445 -14.273 -5.183 1.00 82.81 275 ARG A C 1
ATOM 2155 O O . ARG A 1 275 ? -12.209 -15.135 -4.337 1.00 82.81 275 ARG A O 1
ATOM 2162 N N . SER A 1 276 ? -11.805 -14.261 -6.346 1.00 76.62 276 SER A N 1
ATOM 2163 C CA . SER A 1 276 ? -10.755 -15.203 -6.725 1.00 76.62 276 SER A CA 1
ATOM 2164 C C . SER A 1 276 ? -9.373 -14.548 -6.751 1.00 76.62 276 SER A C 1
ATOM 2166 O O . SER A 1 276 ? -9.236 -13.334 -6.890 1.00 76.62 276 SER A O 1
ATOM 2168 N N . LYS A 1 277 ? -8.316 -15.368 -6.677 1.00 71.69 277 LYS A N 1
ATOM 2169 C CA . LYS A 1 277 ? -6.913 -14.911 -6.754 1.00 71.69 277 LYS A CA 1
ATOM 2170 C C . LYS A 1 277 ? -6.503 -14.396 -8.144 1.00 71.69 277 LYS A C 1
ATOM 2172 O O . LYS A 1 277 ? -5.369 -13.955 -8.313 1.00 71.69 277 LYS A O 1
ATOM 2177 N N . ALA A 1 278 ? -7.378 -14.508 -9.146 1.00 67.75 278 ALA A N 1
ATOM 2178 C CA . ALA A 1 278 ? -7.110 -14.047 -10.502 1.00 67.75 278 ALA A CA 1
ATOM 2179 C C . ALA A 1 278 ? -7.217 -12.517 -10.592 1.00 67.75 278 ALA A C 1
ATOM 2181 O O . ALA A 1 278 ? -8.167 -11.934 -10.066 1.00 67.75 278 ALA A O 1
ATOM 2182 N N . LYS A 1 279 ? -6.265 -11.891 -11.301 1.00 71.56 279 LYS A N 1
ATOM 2183 C CA . LYS A 1 279 ? -6.220 -10.437 -11.568 1.00 71.56 279 LYS A CA 1
ATOM 2184 C C . LYS A 1 279 ? -7.360 -9.958 -12.476 1.00 71.56 279 LYS A C 1
ATOM 2186 O O . LYS A 1 279 ? -7.694 -8.776 -12.471 1.00 71.56 279 LYS A O 1
ATOM 2191 N N . SER A 1 280 ? -7.956 -10.879 -13.233 1.00 80.44 280 SER A N 1
ATOM 2192 C CA . SER A 1 280 ? -9.113 -10.634 -14.085 1.00 80.44 280 SER A CA 1
ATOM 2193 C C . SER A 1 280 ? -10.307 -11.486 -13.675 1.00 80.44 280 SER A C 1
ATOM 2195 O O . SER A 1 280 ? -10.160 -12.624 -13.211 1.00 80.44 280 SER A O 1
ATOM 2197 N N . VAL A 1 281 ? -11.498 -10.929 -13.850 1.00 89.69 281 VAL A N 1
ATOM 2198 C CA . VAL A 1 281 ? -12.777 -11.627 -13.741 1.00 89.69 281 VAL A CA 1
ATOM 2199 C C . VAL A 1 281 ? -13.275 -11.948 -15.147 1.00 89.69 281 VAL A C 1
ATOM 2201 O O . VAL A 1 281 ? -13.042 -11.164 -16.067 1.00 89.69 281 VAL A O 1
ATOM 2204 N N . ALA A 1 282 ? -13.883 -13.118 -15.332 1.00 88.62 282 ALA A N 1
ATOM 2205 C CA . ALA A 1 282 ? -14.550 -13.419 -16.592 1.00 88.62 282 ALA A CA 1
ATOM 2206 C C . ALA A 1 282 ? -15.897 -12.696 -16.626 1.00 88.62 282 ALA A C 1
ATOM 2208 O O . ALA A 1 282 ? -16.584 -12.638 -15.605 1.00 88.62 282 ALA A O 1
ATOM 2209 N N . LEU A 1 283 ? -16.256 -12.156 -17.784 1.00 91.88 283 LEU A N 1
ATOM 2210 C CA . LEU A 1 283 ? -17.613 -11.719 -18.064 1.00 91.88 283 LEU A CA 1
ATOM 2211 C C . LEU A 1 283 ? -18.346 -12.875 -18.732 1.00 91.88 283 LEU A C 1
ATOM 2213 O O . LEU A 1 283 ? -17.772 -13.590 -19.556 1.00 91.88 283 LEU A O 1
ATOM 2217 N N . THR A 1 284 ? -19.622 -13.030 -18.403 1.00 92.56 284 THR A N 1
ATOM 2218 C CA . THR A 1 284 ? -20.502 -13.875 -19.208 1.00 92.56 284 THR A CA 1
ATOM 2219 C C . THR A 1 284 ? -20.738 -13.215 -20.567 1.00 92.56 284 THR A C 1
ATOM 2221 O O . THR A 1 284 ? -20.540 -12.008 -20.717 1.00 92.56 284 THR A O 1
ATOM 2224 N N . ASP A 1 285 ? -21.185 -13.976 -21.568 1.00 88.81 285 ASP A N 1
ATOM 2225 C CA . ASP A 1 285 ? -21.520 -13.402 -22.882 1.00 88.81 285 ASP A CA 1
ATOM 2226 C C . ASP A 1 285 ? -22.582 -12.295 -22.758 1.00 88.81 285 ASP A C 1
ATOM 2228 O O . ASP A 1 285 ? -22.517 -11.263 -23.429 1.00 88.81 285 ASP A O 1
ATOM 2232 N N . GLU A 1 286 ? -23.536 -12.481 -21.841 1.00 93.75 286 GLU A N 1
ATOM 2233 C CA . GLU A 1 286 ? -24.518 -11.461 -21.483 1.00 93.75 286 GLU A CA 1
ATOM 2234 C C . GLU A 1 286 ? -23.863 -10.244 -20.820 1.00 93.75 286 GLU A C 1
ATOM 2236 O O . GLU A 1 286 ? -24.152 -9.114 -21.213 1.00 93.75 286 GLU A O 1
ATOM 2241 N N . GLY A 1 287 ? -22.960 -10.464 -19.861 1.00 95.19 287 GLY A N 1
ATOM 2242 C CA . GLY A 1 287 ? -22.223 -9.403 -19.181 1.00 95.19 287 GLY A CA 1
ATOM 2243 C C . GLY A 1 287 ? -21.366 -8.565 -20.122 1.00 95.19 287 GLY A C 1
ATOM 2244 O O . GLY A 1 287 ? -21.388 -7.343 -20.021 1.00 95.19 287 GLY A O 1
ATOM 2245 N N . ALA A 1 288 ? -20.666 -9.190 -21.069 1.00 92.38 288 ALA A N 1
ATOM 2246 C CA . ALA A 1 288 ? -19.840 -8.493 -22.054 1.00 92.38 288 ALA A CA 1
ATOM 2247 C C . ALA A 1 288 ? -20.681 -7.622 -22.998 1.00 92.38 288 ALA A C 1
ATOM 2249 O O . ALA A 1 288 ? -20.369 -6.449 -23.198 1.00 92.38 288 ALA A O 1
ATOM 2250 N N . ARG A 1 289 ? -21.792 -8.164 -23.516 1.00 94.31 289 ARG A N 1
ATOM 2251 C CA . ARG A 1 289 ? -22.726 -7.416 -24.370 1.00 94.31 289 ARG A CA 1
ATOM 2252 C C . ARG A 1 289 ? -23.375 -6.254 -23.618 1.00 94.31 289 ARG A C 1
ATOM 2254 O O . ARG A 1 289 ? -23.540 -5.170 -24.170 1.00 94.31 289 ARG A O 1
ATOM 2261 N N . LEU A 1 290 ? -23.764 -6.478 -22.362 1.00 95.75 290 LEU A N 1
ATOM 2262 C CA . LEU A 1 290 ? -24.374 -5.440 -21.536 1.00 95.75 290 LEU A CA 1
ATOM 2263 C C . LEU A 1 290 ? -23.356 -4.364 -21.132 1.00 95.75 290 LEU A C 1
ATOM 2265 O O . LEU A 1 290 ? -23.718 -3.194 -21.086 1.00 95.75 290 LEU A O 1
ATOM 2269 N N . ALA A 1 291 ? -22.098 -4.735 -20.882 1.00 94.94 291 ALA A N 1
ATOM 2270 C CA . ALA A 1 291 ? -21.012 -3.796 -20.610 1.00 94.94 291 ALA A CA 1
ATOM 2271 C C . ALA A 1 291 ? -20.805 -2.813 -21.767 1.00 94.94 291 ALA A C 1
ATOM 2273 O O . ALA A 1 291 ? -20.750 -1.609 -21.537 1.00 94.94 291 ALA A O 1
ATOM 2274 N N . GLU A 1 292 ? -20.748 -3.317 -23.001 1.00 94.12 292 GLU A N 1
ATOM 2275 C CA . GLU A 1 292 ? -20.650 -2.488 -24.209 1.00 94.12 292 GLU A CA 1
ATOM 2276 C C . GLU A 1 292 ? -21.868 -1.565 -24.358 1.00 94.12 292 GLU A C 1
ATOM 2278 O O . GLU A 1 292 ? -21.716 -0.353 -24.474 1.00 94.12 292 GLU A O 1
ATOM 2283 N N . GLN A 1 293 ? -23.083 -2.115 -24.249 1.00 95.50 293 GLN A N 1
ATOM 2284 C CA . GLN A 1 293 ? -24.317 -1.330 -24.357 1.00 95.50 293 GLN A CA 1
ATOM 2285 C C . GLN A 1 293 ? -24.375 -0.188 -23.328 1.00 95.50 293 GLN A C 1
ATOM 2287 O O . GLN A 1 293 ? -24.690 0.949 -23.677 1.00 95.50 293 GLN A O 1
ATOM 2292 N N . LEU A 1 294 ? -24.086 -0.491 -22.060 1.00 95.56 294 LEU A N 1
ATOM 2293 C CA . LEU A 1 294 ? -24.099 0.500 -20.985 1.00 95.56 294 LEU A CA 1
ATOM 2294 C C . LEU A 1 294 ? -22.989 1.536 -21.157 1.00 95.56 294 LEU A C 1
ATOM 2296 O O . LEU A 1 294 ? -23.171 2.682 -20.760 1.00 95.56 294 LEU A O 1
ATOM 2300 N N . PHE A 1 295 ? -21.849 1.158 -21.737 1.00 94.06 295 PHE A N 1
ATOM 2301 C CA . PHE A 1 295 ? -20.774 2.101 -22.017 1.00 94.06 295 PHE A CA 1
ATOM 2302 C C . PHE A 1 295 ? -21.220 3.167 -23.017 1.00 94.06 295 PHE A C 1
ATOM 2304 O O . PHE A 1 295 ? -21.090 4.359 -22.733 1.00 94.06 295 PHE A O 1
ATOM 2311 N N . THR A 1 296 ? -21.829 2.745 -24.125 1.00 92.62 296 THR A N 1
ATOM 2312 C CA . THR A 1 296 ? -22.433 3.659 -25.097 1.00 92.62 296 THR A CA 1
ATOM 2313 C C . THR A 1 296 ? -23.519 4.522 -24.450 1.00 92.62 296 THR A C 1
ATOM 2315 O O . THR A 1 296 ? -23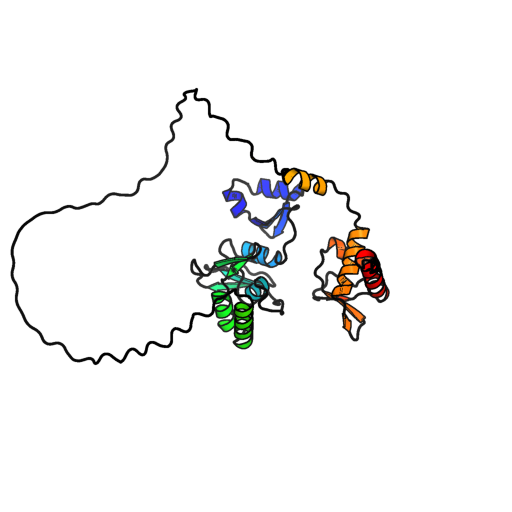.491 5.740 -24.573 1.00 92.62 296 THR A O 1
ATOM 2318 N N . GLU A 1 297 ? -24.439 3.929 -23.684 1.00 92.88 297 GLU A N 1
ATOM 2319 C CA . GLU A 1 297 ? -25.542 4.668 -23.050 1.00 92.88 297 GLU A CA 1
ATOM 2320 C C . GLU A 1 297 ? -25.070 5.732 -22.043 1.00 92.88 297 GLU A C 1
ATOM 2322 O O . GLU A 1 297 ? -25.647 6.817 -21.964 1.00 92.88 297 GLU A O 1
ATOM 2327 N N . LEU A 1 298 ? -24.039 5.423 -21.252 1.00 91.06 298 LEU A N 1
ATOM 2328 C CA . LEU A 1 298 ? -23.597 6.276 -20.149 1.00 91.06 298 LEU A CA 1
ATOM 2329 C C . LEU A 1 298 ? -22.538 7.304 -20.555 1.00 91.06 298 LEU A C 1
ATOM 2331 O O . LEU A 1 298 ? -22.436 8.344 -19.898 1.00 91.06 298 LEU A O 1
ATOM 2335 N N . PHE A 1 299 ? -21.726 7.011 -21.574 1.00 89.81 299 PHE A N 1
ATOM 2336 C CA . PHE A 1 299 ? -20.507 7.776 -21.850 1.00 89.81 299 PHE A CA 1
ATOM 2337 C C . PHE A 1 299 ? -20.342 8.232 -23.298 1.00 89.81 299 PHE A C 1
ATOM 2339 O O . PHE A 1 299 ? -19.562 9.160 -23.526 1.00 89.81 299 PHE A O 1
ATOM 2346 N N . GLU A 1 300 ? -21.053 7.656 -24.272 1.00 82.56 300 GLU A N 1
ATOM 2347 C CA . GLU A 1 300 ? -21.043 8.223 -25.619 1.00 82.56 300 GLU A CA 1
ATOM 2348 C C . GLU A 1 300 ? -21.940 9.460 -25.658 1.00 82.56 300 GLU A C 1
ATOM 2350 O O . GLU A 1 300 ? -23.164 9.410 -25.530 1.00 82.56 300 GLU A O 1
ATOM 2355 N N . VAL A 1 301 ? -21.307 10.615 -25.842 1.00 66.50 301 VAL A N 1
ATOM 2356 C CA . VAL A 1 301 ? -22.010 11.833 -26.227 1.00 66.50 301 VAL A CA 1
ATOM 2357 C C . VAL A 1 301 ? -22.400 11.634 -27.683 1.00 66.50 301 VAL A C 1
ATOM 2359 O O . VAL A 1 301 ? -21.523 11.623 -28.541 1.00 66.50 301 VAL A O 1
ATOM 2362 N N . GLY A 1 302 ? -23.693 11.442 -27.962 1.00 58.44 302 GLY A N 1
ATOM 2363 C CA . GLY A 1 302 ? -24.180 11.429 -29.341 1.00 58.44 302 GLY A CA 1
ATOM 2364 C C . GLY A 1 302 ? -23.659 12.678 -30.038 1.00 58.44 302 GLY A C 1
ATOM 2365 O O . GLY A 1 302 ? -23.849 13.766 -29.493 1.00 58.44 302 GLY A O 1
ATOM 2366 N N . ASP A 1 303 ? -22.950 12.500 -31.158 1.00 53.69 303 ASP A N 1
ATOM 2367 C CA . ASP A 1 303 ? -22.310 13.580 -31.908 1.00 53.69 303 ASP A CA 1
ATOM 2368 C C . ASP A 1 303 ? -23.276 14.762 -32.001 1.00 53.69 303 ASP A C 1
ATOM 2370 O O . ASP A 1 303 ? -24.262 14.744 -32.745 1.00 53.69 303 ASP A O 1
ATOM 2374 N N . ALA A 1 304 ? -23.023 15.786 -31.183 1.00 50.91 304 ALA A N 1
ATOM 2375 C CA . ALA A 1 304 ? -23.671 17.067 -31.335 1.00 50.91 304 ALA A CA 1
ATOM 2376 C C . ALA A 1 304 ? -23.179 17.567 -32.687 1.00 50.91 304 ALA A C 1
ATOM 2378 O O . ALA A 1 304 ? -22.015 17.945 -32.816 1.00 50.91 304 ALA A O 1
ATOM 2379 N N . GLY A 1 305 ? -24.052 17.433 -33.687 1.00 45.22 305 GLY A N 1
ATOM 2380 C CA . GLY A 1 305 ? -23.758 17.692 -35.082 1.00 45.22 305 GLY A CA 1
ATOM 2381 C C . GLY A 1 305 ? -22.909 18.943 -35.241 1.00 45.22 305 GLY A C 1
ATOM 2382 O O . GLY A 1 305 ? -23.312 20.041 -34.862 1.00 45.22 305 GLY A O 1
ATOM 2383 N N . THR A 1 306 ? -21.720 18.756 -35.801 1.00 49.56 306 THR A N 1
ATOM 2384 C CA . THR A 1 306 ? -21.057 19.801 -36.568 1.00 49.56 306 THR A CA 1
ATOM 2385 C C . THR A 1 306 ? -21.907 20.058 -37.808 1.00 49.56 306 THR A C 1
ATOM 2387 O O . THR A 1 306 ? -21.729 19.381 -38.817 1.00 49.56 306 THR A O 1
ATOM 2390 N N . ASP A 1 307 ? -22.838 21.001 -37.684 1.00 45.34 307 ASP A N 1
ATOM 2391 C CA . ASP A 1 307 ? -23.426 21.785 -38.775 1.00 45.34 307 ASP A CA 1
ATOM 2392 C C . ASP A 1 307 ? -23.268 23.277 -38.438 1.00 45.34 307 ASP A C 1
ATOM 2394 O O . ASP A 1 307 ? -23.593 23.670 -37.290 1.00 45.34 307 ASP A O 1
#

Secondary structure (DSSP, 8-state):
-EEEHHHHHHTT--HHHHHHHHHTTSEEEEETTEEEETTSPP-TTHHHHHHHHHH-TT-EE-HHHHHHHTT--SS--SSEEEEESS-----BTTEEEEE----TTSEEEETTEEEE-HHHHHHHHHHHT-HHHHHHHHHHHHHTTSSPPPP-------PPPPP-----------------------PPPP-----------PPPPPPPPP-PPPHHHHHHHHHT----HHHHHHHHHHHHHTT-EEETTEEEEE--S-HHHHHHHHHTTSBS-SSSS-SEEEEPHHHHHHHHHHHHHHH--------